Protein AF-A0A378UEN4-F1 (afdb_monomer)

Mean predicted aligned error: 8.08 Å

Organism: Klebsiella pneumoniae subsp. ozaenae (NCBI:txid574)

Sequence (360 aa):
MRYYTHAAKEGFPNGLGEPLTLRDYRLFFTWSQKVKRVNESEFLKVRDVRRNLLAALNTADIHSHVVGIEEFLSVMREVLNHDTERMDSWHVPYDPESSLASQMVDRTTAWEVKTGHIRVKGVNHKQQPFSSRMVSMNLDKNPAIHYLWQNGNIVTDLLNPSKGIHCPFVFTMLLITEEQMKSQGEANSKFLALDSRVNTSYAKYIPATRRQHAEWQEARDALLSNEEAITSYFYGITFFCADDDDVMAQETERTKNAFEQQGLKVVRADFMQIRNILAAIPFTATNDKLWKDFKRTGAVQRGYSFNAANLMPIIADNKLSPSGILLPSYRNQIAFLDVYDKNLPNTNFNWFYGCNIGRW

Radius of gyration: 22.9 Å; Cα contacts (8 Å, |Δi|>4): 518; chains: 1; bounding box: 59×49×63 Å

Nearest PDB structures (foldseek):
  8rtd-assembly1_h  TM=7.585E-01  e=1.085E-06  Escherichia coli
  8rtd-assembly1_P  TM=7.448E-01  e=1.286E-06  Escherichia coli
  8rtd-assembly1_V  TM=7.440E-01  e=1.912E-06  Escherichia coli
  8rtb-assembly1_B  TM=7.298E-01  e=3.371E-06  Escherichia coli
  5w7k-assembly1_A  TM=3.574E-01  e=7.427E-01  Penicillium oxalicum

Structure (mmCIF, N/CA/C/O backbone):
data_AF-A0A378UEN4-F1
#
_entry.id   AF-A0A378UEN4-F1
#
loop_
_atom_site.group_PDB
_atom_site.id
_atom_site.type_symbol
_atom_site.label_atom_id
_atom_site.label_alt_id
_atom_site.label_comp_id
_atom_site.label_asym_id
_atom_site.label_entity_id
_atom_site.label_seq_id
_atom_site.pdbx_PDB_ins_code
_atom_site.Cartn_x
_atom_site.Cartn_y
_atom_site.Cartn_z
_atom_site.occupancy
_atom_site.B_iso_or_equiv
_atom_site.auth_seq_id
_atom_site.auth_comp_id
_atom_site.auth_asym_id
_atom_site.auth_atom_id
_atom_site.pdbx_PDB_model_num
ATOM 1 N N . MET A 1 1 ? -29.947 1.003 12.773 1.00 59.09 1 MET A N 1
ATOM 2 C CA . MET A 1 1 ? -28.525 0.691 13.056 1.00 59.09 1 MET A CA 1
ATOM 3 C C . MET A 1 1 ? -28.228 -0.805 13.130 1.00 59.09 1 MET A C 1
ATOM 5 O O . MET A 1 1 ? -27.411 -1.240 12.337 1.00 59.09 1 MET A O 1
ATOM 9 N N . ARG A 1 2 ? -28.898 -1.608 13.980 1.00 71.81 2 ARG A N 1
ATOM 10 C CA . ARG A 1 2 ? -28.566 -3.044 14.170 1.00 71.81 2 ARG A CA 1
ATOM 11 C C . ARG A 1 2 ? -28.478 -3.884 12.882 1.00 71.81 2 ARG A C 1
ATOM 13 O O . ARG A 1 2 ? -27.585 -4.712 12.788 1.00 71.81 2 ARG A O 1
ATOM 20 N N . TYR A 1 3 ? -29.346 -3.639 11.894 1.00 78.00 3 TYR A N 1
ATOM 21 C CA . TYR A 1 3 ? -29.320 -4.344 10.602 1.00 78.00 3 TYR A CA 1
ATOM 22 C C . TYR A 1 3 ? -28.008 -4.133 9.828 1.00 78.00 3 TYR A C 1
ATOM 24 O O . TYR A 1 3 ? -27.370 -5.096 9.424 1.00 78.00 3 TYR A O 1
ATOM 32 N N . TYR A 1 4 ? -27.559 -2.884 9.682 1.00 79.75 4 TYR A N 1
ATOM 33 C CA . TYR A 1 4 ? -26.322 -2.575 8.961 1.00 79.75 4 TYR A CA 1
ATOM 34 C C . TYR A 1 4 ? -25.071 -2.989 9.734 1.00 79.75 4 TYR A C 1
ATOM 36 O O . TYR A 1 4 ? -24.114 -3.456 9.131 1.00 79.75 4 TYR A O 1
ATOM 44 N N . THR A 1 5 ? -25.083 -2.895 11.066 1.00 78.25 5 THR A N 1
ATOM 45 C CA . THR A 1 5 ? -23.981 -3.415 11.890 1.00 78.25 5 THR A CA 1
ATOM 46 C C . THR A 1 5 ? -23.858 -4.935 11.765 1.00 78.25 5 THR A C 1
ATOM 48 O O . THR A 1 5 ? -22.747 -5.449 11.711 1.00 78.25 5 THR A O 1
ATOM 51 N N . HIS A 1 6 ? -24.982 -5.653 11.677 1.00 80.56 6 HIS A N 1
ATOM 52 C CA . HIS A 1 6 ? -24.982 -7.086 11.386 1.00 80.56 6 HIS A CA 1
ATOM 53 C C . HIS A 1 6 ? -24.461 -7.365 9.972 1.00 80.56 6 HIS A C 1
ATOM 55 O O . HIS A 1 6 ? -23.581 -8.199 9.810 1.00 80.56 6 HIS A O 1
ATOM 61 N N . ALA A 1 7 ? -24.932 -6.626 8.962 1.00 79.62 7 ALA A N 1
ATOM 62 C CA . ALA A 1 7 ? -24.465 -6.779 7.583 1.00 79.62 7 ALA A CA 1
ATOM 63 C C . ALA A 1 7 ? -22.969 -6.464 7.401 1.00 79.62 7 ALA A C 1
ATOM 65 O O . ALA A 1 7 ? -22.305 -7.044 6.549 1.00 79.62 7 ALA A O 1
ATOM 66 N N . ALA A 1 8 ? -22.412 -5.572 8.217 1.00 80.25 8 ALA A N 1
ATOM 67 C CA . ALA A 1 8 ? -20.981 -5.295 8.220 1.00 80.25 8 ALA A CA 1
ATOM 68 C C . ALA A 1 8 ? -20.146 -6.459 8.790 1.00 80.25 8 ALA A C 1
ATOM 70 O O . ALA A 1 8 ? -18.999 -6.621 8.387 1.00 80.25 8 ALA A O 1
ATOM 71 N N . LYS A 1 9 ? -20.715 -7.269 9.695 1.00 79.50 9 LYS A N 1
ATOM 72 C CA . LYS A 1 9 ? -20.043 -8.428 10.308 1.00 79.50 9 LYS A CA 1
ATOM 73 C C . LYS A 1 9 ? -20.254 -9.723 9.525 1.00 79.50 9 LYS A C 1
ATOM 75 O O . LYS A 1 9 ? -19.292 -10.376 9.153 1.00 79.50 9 LYS A O 1
ATOM 80 N N . GLU A 1 10 ? -21.513 -10.060 9.268 1.00 77.94 10 GLU A N 1
ATOM 81 C CA . GLU A 1 10 ? -21.942 -11.353 8.714 1.00 77.94 10 GLU A CA 1
ATOM 82 C C . GLU A 1 10 ? -22.337 -11.264 7.231 1.00 77.94 10 GLU A C 1
ATOM 84 O O . GLU A 1 10 ? -22.639 -12.270 6.594 1.00 77.94 10 GLU A O 1
ATOM 89 N N . GLY A 1 11 ? -22.368 -10.055 6.668 1.00 81.19 11 GLY A N 1
ATOM 90 C CA . GLY A 1 11 ? -22.878 -9.810 5.324 1.00 81.19 11 GLY A CA 1
ATOM 91 C C . GLY A 1 11 ? -24.398 -9.638 5.252 1.00 81.19 11 GLY A C 1
ATOM 92 O O . GLY A 1 11 ? -25.150 -9.875 6.203 1.00 81.19 11 GLY A O 1
ATOM 93 N N . PHE A 1 12 ? -24.863 -9.166 4.099 1.00 82.81 12 PHE A N 1
ATOM 94 C CA . PHE A 1 12 ? -26.275 -9.073 3.766 1.00 82.81 12 PHE A CA 1
ATOM 95 C C . PHE A 1 12 ? -26.834 -10.458 3.424 1.00 82.81 12 PHE A C 1
ATOM 97 O O . PHE A 1 12 ? -26.217 -11.199 2.655 1.00 82.81 12 PHE A O 1
ATOM 104 N N . PRO A 1 13 ? -28.037 -10.800 3.919 1.00 79.00 13 PRO A N 1
ATOM 105 C CA . PRO A 1 13 ? -28.689 -12.045 3.549 1.00 79.00 13 PRO A CA 1
ATOM 106 C C . PRO A 1 13 ? -29.063 -11.998 2.063 1.00 79.00 13 PRO A C 1
ATOM 108 O O . PRO A 1 13 ? -29.883 -11.183 1.647 1.00 79.00 13 PRO A O 1
ATOM 111 N N . ASN A 1 14 ? -28.462 -12.871 1.260 1.00 78.62 14 ASN A N 1
ATOM 112 C CA . ASN A 1 14 ? -28.660 -12.905 -0.195 1.00 78.62 14 ASN A CA 1
ATOM 113 C C . ASN A 1 14 ? -29.086 -14.281 -0.730 1.00 78.62 14 ASN A C 1
ATOM 115 O O . ASN A 1 14 ? -29.265 -14.428 -1.933 1.00 78.62 14 ASN A O 1
ATOM 119 N N . GLY A 1 15 ? -29.233 -15.292 0.137 1.00 74.50 15 GLY A N 1
ATOM 120 C CA . GLY A 1 15 ? -29.634 -16.659 -0.234 1.00 74.50 15 GLY A CA 1
ATOM 121 C C . GLY A 1 15 ? -28.628 -17.431 -1.103 1.00 74.50 15 GLY A C 1
ATOM 122 O O . GLY A 1 15 ? -28.784 -18.635 -1.271 1.00 74.50 15 GLY A O 1
ATOM 123 N N . LEU A 1 16 ? -27.598 -16.756 -1.619 1.00 75.69 16 LEU A N 1
ATOM 124 C CA . LEU A 1 16 ? -26.551 -17.288 -2.493 1.00 75.69 16 LEU A CA 1
ATOM 125 C C . LEU A 1 16 ? -25.234 -17.538 -1.741 1.00 75.69 16 LEU A C 1
ATOM 127 O O . LEU A 1 16 ? -24.334 -18.170 -2.280 1.00 75.69 16 LEU A O 1
ATOM 131 N N . GLY A 1 17 ? -25.123 -17.062 -0.496 1.00 71.69 17 GLY A N 1
ATOM 132 C CA . GLY A 1 17 ? -23.901 -17.173 0.305 1.00 71.69 17 GLY A CA 1
ATOM 133 C C . GLY A 1 17 ? -22.793 -16.223 -0.151 1.00 71.69 17 GLY A C 1
ATOM 134 O O . GLY A 1 17 ? -21.634 -16.426 0.201 1.00 71.69 17 GLY A O 1
ATOM 135 N N . GLU A 1 18 ? -23.135 -15.196 -0.935 1.00 76.12 18 GLU A N 1
ATOM 136 C CA . GLU A 1 18 ? -22.159 -14.225 -1.425 1.00 76.12 18 GLU A CA 1
ATOM 137 C C . GLU A 1 18 ? -21.691 -13.304 -0.281 1.00 76.12 18 GLU A C 1
ATOM 139 O O . GLU A 1 18 ? -22.506 -12.890 0.549 1.00 76.12 18 GLU A O 1
ATOM 144 N N . PRO A 1 19 ? -20.407 -12.928 -0.220 1.00 72.25 19 PRO A N 1
ATOM 145 C CA . PRO A 1 19 ? -19.835 -12.129 0.866 1.00 72.25 19 PRO A CA 1
ATOM 146 C C . PRO A 1 19 ? -20.124 -10.624 0.708 1.00 72.25 19 PRO A C 1
ATOM 148 O O . PRO A 1 19 ? -19.229 -9.776 0.740 1.00 72.25 19 PRO A O 1
ATOM 151 N N . LEU A 1 20 ? -21.405 -10.277 0.556 1.00 79.62 20 LEU A N 1
ATOM 152 C CA . LEU A 1 20 ? -21.891 -8.900 0.453 1.00 79.62 20 LEU A CA 1
ATOM 153 C C . LEU A 1 20 ? -21.809 -8.225 1.822 1.00 79.62 20 LEU A C 1
ATOM 155 O O . LEU A 1 20 ? -22.742 -8.299 2.611 1.00 79.62 20 LEU A O 1
ATOM 159 N N . THR A 1 21 ? -20.686 -7.588 2.125 1.00 81.25 21 THR A N 1
ATOM 160 C CA . THR A 1 21 ? -20.427 -6.941 3.422 1.00 81.25 21 THR A CA 1
ATOM 161 C C . THR A 1 21 ? -20.402 -5.425 3.268 1.00 81.25 21 THR A C 1
ATOM 163 O O . THR A 1 21 ? -20.366 -4.922 2.155 1.00 81.25 21 THR A O 1
ATOM 166 N N . LEU A 1 22 ? -20.440 -4.671 4.367 1.00 85.38 22 LEU A N 1
ATOM 167 C CA . LEU A 1 22 ? -20.174 -3.227 4.338 1.00 85.38 22 LEU A CA 1
ATOM 168 C C . LEU A 1 22 ? -18.718 -2.963 4.710 1.00 85.38 22 LEU A C 1
ATOM 170 O O . LEU A 1 22 ? -18.207 -3.557 5.660 1.00 85.38 22 LEU A O 1
ATOM 174 N N . ARG A 1 23 ? -18.056 -2.068 3.977 1.00 85.81 23 ARG A N 1
ATOM 175 C CA . ARG A 1 23 ? -16.624 -1.785 4.110 1.00 85.81 23 ARG A CA 1
ATOM 176 C C . ARG A 1 23 ? -16.359 -0.297 4.180 1.00 85.81 23 ARG A C 1
ATOM 178 O O . ARG A 1 23 ? -17.055 0.498 3.556 1.00 85.81 23 ARG A O 1
ATOM 185 N N . ASP A 1 24 ? -15.313 0.059 4.917 1.00 86.75 24 ASP A N 1
ATOM 186 C CA . ASP A 1 24 ? -14.811 1.424 4.967 1.00 86.75 24 ASP A CA 1
ATOM 187 C C . ASP A 1 24 ? -13.364 1.510 4.478 1.00 86.75 24 ASP A C 1
ATOM 189 O O . ASP A 1 24 ? -12.407 1.455 5.253 1.00 86.75 24 ASP A O 1
ATOM 193 N N . TYR A 1 25 ? -13.192 1.636 3.166 1.00 87.62 25 TYR A N 1
ATOM 194 C CA . TYR A 1 25 ? -11.892 1.866 2.560 1.00 87.62 25 TYR A CA 1
ATOM 195 C C . TYR A 1 25 ? -11.431 3.296 2.829 1.00 87.62 25 TYR A C 1
ATOM 197 O O . TYR A 1 25 ? -12.175 4.275 2.727 1.00 87.62 25 TYR A O 1
ATOM 205 N N . ARG A 1 26 ? -10.160 3.417 3.197 1.00 88.25 26 ARG A N 1
ATOM 206 C CA . ARG A 1 26 ? -9.474 4.689 3.410 1.00 88.25 26 ARG A CA 1
ATOM 207 C C . ARG A 1 26 ? -8.124 4.608 2.724 1.00 88.25 26 ARG A C 1
ATOM 209 O O . ARG A 1 26 ? -7.424 3.605 2.853 1.00 88.25 26 ARG A O 1
ATOM 216 N N . LEU A 1 27 ? -7.776 5.664 1.999 1.00 89.00 27 LEU A N 1
ATOM 217 C CA . LEU A 1 27 ? -6.494 5.791 1.325 1.00 89.00 27 LEU A CA 1
ATOM 218 C C . LEU A 1 27 ? -5.681 6.884 2.009 1.00 89.00 27 LEU A C 1
ATOM 220 O O . LEU A 1 27 ? -6.143 8.014 2.152 1.00 89.00 27 LEU A O 1
ATOM 224 N N . PHE A 1 28 ? -4.459 6.543 2.402 1.00 91.62 28 PHE A N 1
ATOM 225 C CA . PHE A 1 28 ? -3.543 7.465 3.058 1.00 91.62 28 PHE A CA 1
ATOM 226 C C . PHE A 1 28 ? -2.297 7.649 2.202 1.00 91.62 28 PHE A C 1
ATOM 228 O O . PHE A 1 28 ? -1.625 6.682 1.847 1.00 91.62 28 PHE A O 1
ATOM 235 N N . PHE A 1 29 ? -1.964 8.905 1.911 1.00 90.88 29 PHE A N 1
ATOM 236 C CA . PHE A 1 29 ? -0.705 9.264 1.273 1.00 90.88 29 PHE A CA 1
ATOM 237 C C . PHE A 1 29 ? 0.278 9.757 2.325 1.00 90.88 29 PHE A C 1
ATOM 239 O O . PHE A 1 29 ? -0.000 10.693 3.074 1.00 90.88 29 PHE A O 1
ATOM 246 N N . THR A 1 30 ? 1.456 9.145 2.357 1.00 92.31 30 THR A N 1
ATOM 247 C CA . THR A 1 30 ? 2.525 9.521 3.282 1.00 92.31 30 THR A CA 1
ATOM 248 C C . THR A 1 30 ? 3.763 9.882 2.489 1.00 92.31 30 THR A C 1
ATOM 250 O O . THR A 1 30 ? 4.214 9.097 1.656 1.00 92.31 30 THR A O 1
ATOM 253 N N . TRP A 1 31 ? 4.330 11.053 2.764 1.00 91.25 31 TRP A N 1
ATOM 254 C CA . TRP A 1 31 ? 5.555 11.518 2.127 1.00 91.25 31 TRP A CA 1
ATOM 255 C C . TRP A 1 31 ? 6.638 11.760 3.168 1.00 91.25 31 TRP A C 1
ATOM 257 O O . TRP A 1 31 ? 6.417 12.436 4.172 1.00 91.25 31 TRP A O 1
ATOM 267 N N . SER A 1 32 ? 7.832 11.252 2.893 1.00 89.75 32 SER A N 1
ATOM 268 C CA . SER A 1 32 ? 9.020 11.460 3.712 1.00 89.75 32 SER A CA 1
ATOM 269 C C . SER A 1 32 ? 10.216 11.734 2.825 1.00 89.75 32 SER A C 1
ATOM 271 O O . SER A 1 32 ? 10.442 11.037 1.838 1.00 89.75 32 SER A O 1
ATOM 273 N N . GLN A 1 33 ? 11.026 12.708 3.225 1.00 87.12 33 GLN A N 1
ATOM 274 C CA . GLN A 1 33 ? 12.285 13.028 2.570 1.00 87.12 33 GLN A CA 1
ATOM 275 C C . GLN A 1 33 ? 13.428 12.961 3.577 1.00 87.12 33 GLN A C 1
ATOM 277 O O . GLN A 1 33 ? 13.272 13.304 4.750 1.00 87.12 33 GLN A O 1
ATOM 282 N N . LYS A 1 34 ? 14.601 12.533 3.115 1.00 84.56 34 LYS A N 1
ATOM 283 C CA . LYS A 1 34 ? 15.797 12.531 3.954 1.00 84.56 34 LYS A CA 1
ATOM 284 C C . LYS A 1 34 ? 16.352 13.938 4.064 1.00 84.56 34 LYS A C 1
ATOM 286 O O . LYS A 1 34 ? 16.615 14.585 3.055 1.00 84.56 34 LYS A O 1
ATOM 291 N N . VAL A 1 35 ? 16.606 14.364 5.293 1.00 86.56 35 VAL A N 1
ATOM 292 C CA . VAL A 1 35 ? 17.221 15.656 5.594 1.00 86.56 35 VAL A CA 1
ATOM 293 C C . VAL A 1 35 ? 18.463 15.442 6.448 1.00 86.56 35 VAL A C 1
ATOM 295 O O . VAL A 1 35 ? 18.467 14.616 7.358 1.00 86.56 35 VAL A O 1
ATOM 298 N N . LYS A 1 36 ? 19.545 16.174 6.153 1.00 85.12 36 LYS A N 1
ATOM 299 C CA . LYS A 1 36 ? 20.765 16.143 6.982 1.00 85.12 36 LYS A CA 1
ATOM 300 C C . LYS A 1 36 ? 20.565 16.886 8.304 1.00 85.12 36 LYS A C 1
ATOM 302 O O . LYS A 1 36 ? 21.148 16.508 9.314 1.00 85.12 36 LYS A O 1
ATOM 307 N N . ARG A 1 37 ? 19.777 17.965 8.275 1.00 87.25 37 ARG A N 1
ATOM 308 C CA . ARG A 1 37 ? 19.384 18.783 9.427 1.00 87.25 37 ARG A CA 1
ATOM 309 C C . ARG A 1 37 ? 17.944 19.240 9.236 1.00 87.25 37 ARG A C 1
ATOM 311 O O . ARG A 1 37 ? 17.548 19.553 8.114 1.00 87.25 37 ARG A O 1
ATOM 318 N N . VAL A 1 38 ? 17.182 19.242 10.322 1.00 88.31 38 VAL A N 1
ATOM 319 C CA . VAL A 1 38 ? 15.794 19.702 10.332 1.00 88.31 38 VAL A CA 1
ATOM 320 C C . VAL A 1 38 ? 15.807 21.217 10.510 1.00 88.31 38 VAL A C 1
ATOM 322 O O . VAL A 1 38 ? 16.090 21.709 11.598 1.00 88.31 38 VAL A O 1
ATOM 325 N N . ASN A 1 39 ? 15.527 21.940 9.428 1.00 92.94 39 ASN A N 1
ATOM 326 C CA . ASN A 1 39 ? 15.491 23.400 9.395 1.00 92.94 39 ASN A CA 1
ATOM 327 C C . ASN A 1 39 ? 14.146 23.875 8.824 1.00 92.94 39 ASN A C 1
ATOM 329 O O . ASN A 1 39 ? 13.455 23.128 8.131 1.00 92.94 39 ASN A O 1
ATOM 333 N N . GLU A 1 40 ? 13.804 25.142 9.053 1.00 92.44 40 GLU A N 1
ATOM 334 C CA . GLU A 1 40 ? 12.559 25.749 8.561 1.00 92.44 40 GLU A CA 1
ATOM 335 C C . GLU A 1 40 ? 12.403 25.662 7.034 1.00 92.44 40 GLU A C 1
ATOM 337 O O . GLU A 1 40 ? 11.321 25.366 6.532 1.00 92.44 40 GLU A O 1
ATOM 342 N N . SER A 1 41 ? 13.501 25.801 6.285 1.00 91.12 41 SER A N 1
ATOM 343 C CA . SER A 1 41 ? 13.503 25.635 4.828 1.00 91.12 41 SER A CA 1
ATOM 344 C C . SER A 1 41 ? 13.062 24.238 4.377 1.00 91.12 41 SER A C 1
ATOM 346 O O . SER A 1 41 ? 12.374 24.105 3.368 1.00 91.12 41 SER A O 1
ATOM 348 N N . GLU A 1 42 ? 13.419 23.190 5.120 1.00 90.62 42 GLU A N 1
ATOM 349 C CA . GLU A 1 42 ? 13.000 21.820 4.812 1.00 90.62 42 GLU A CA 1
ATOM 350 C C . GLU A 1 42 ? 11.522 21.601 5.150 1.00 90.62 42 GLU A C 1
ATOM 352 O O . GLU A 1 42 ? 10.812 20.939 4.394 1.00 90.62 42 GLU A O 1
ATOM 357 N N . PHE A 1 43 ? 11.022 22.219 6.225 1.00 90.06 43 PHE A N 1
ATOM 358 C CA . PHE A 1 43 ? 9.588 22.219 6.519 1.00 90.06 43 PHE A CA 1
ATOM 359 C C . PHE A 1 43 ? 8.778 22.913 5.423 1.00 90.06 43 PHE A C 1
ATOM 361 O O . PHE A 1 43 ? 7.725 22.402 5.038 1.00 90.06 43 PHE A O 1
ATOM 368 N N . LEU A 1 44 ? 9.264 24.040 4.892 1.00 91.94 44 LEU A N 1
ATOM 369 C CA . LEU A 1 44 ? 8.624 24.725 3.766 1.00 91.94 44 LEU A CA 1
ATOM 370 C C . LEU A 1 44 ? 8.537 23.811 2.538 1.00 91.94 44 LEU A C 1
ATOM 372 O O . LEU A 1 44 ? 7.448 23.642 1.998 1.00 91.94 44 LEU A O 1
ATOM 376 N N . LYS A 1 45 ? 9.625 23.114 2.183 1.00 90.88 45 LYS A N 1
ATOM 377 C CA . LYS A 1 45 ? 9.621 22.142 1.075 1.00 90.88 45 LYS A CA 1
ATOM 378 C C . LYS A 1 45 ? 8.584 21.036 1.265 1.00 90.88 45 LYS A C 1
ATOM 380 O O . LYS A 1 45 ? 7.828 20.747 0.344 1.00 90.88 45 LYS A O 1
ATOM 385 N N . VAL A 1 46 ? 8.505 20.429 2.453 1.00 91.44 46 VAL A N 1
ATOM 386 C CA . VAL A 1 46 ? 7.512 19.372 2.728 1.00 91.44 46 VAL A CA 1
ATOM 387 C C . VAL A 1 46 ? 6.083 19.919 2.642 1.00 91.44 46 VAL A C 1
ATOM 389 O O . VAL A 1 46 ? 5.194 19.253 2.107 1.00 91.44 46 VAL A O 1
ATOM 392 N N . ARG A 1 47 ? 5.846 21.147 3.123 1.00 91.94 47 ARG A N 1
ATOM 393 C CA . ARG A 1 47 ? 4.540 21.816 3.004 1.00 91.94 47 ARG A CA 1
ATOM 394 C C . ARG A 1 47 ? 4.173 22.097 1.548 1.00 91.94 47 ARG A C 1
ATOM 396 O O . ARG A 1 47 ? 3.015 21.893 1.188 1.00 91.94 47 ARG A O 1
ATOM 403 N N . ASP A 1 48 ? 5.135 22.518 0.733 1.00 93.62 48 ASP A N 1
ATOM 404 C CA . ASP A 1 48 ? 4.939 22.757 -0.697 1.00 93.62 48 ASP A CA 1
ATOM 405 C C . ASP A 1 48 ? 4.637 21.456 -1.446 1.00 93.62 48 ASP A C 1
ATOM 407 O O . ASP A 1 48 ? 3.674 21.413 -2.209 1.00 93.62 48 ASP A O 1
ATOM 411 N N . VAL A 1 49 ? 5.370 20.371 -1.167 1.00 92.75 49 VAL A N 1
ATOM 412 C CA . VAL A 1 49 ? 5.084 19.037 -1.729 1.00 92.75 49 VAL A CA 1
ATOM 413 C C . VAL A 1 49 ? 3.664 18.600 -1.381 1.00 92.75 49 VAL A C 1
ATOM 415 O O . VAL A 1 49 ? 2.917 18.185 -2.264 1.00 92.75 49 VAL A O 1
ATOM 418 N N . ARG A 1 50 ? 3.249 18.752 -0.117 1.00 92.31 50 ARG A N 1
ATOM 419 C CA . ARG A 1 50 ? 1.879 18.431 0.302 1.00 92.31 50 ARG A CA 1
ATOM 420 C C . ARG A 1 50 ? 0.844 19.279 -0.437 1.00 92.31 50 ARG A C 1
ATOM 422 O O . ARG A 1 50 ? -0.157 18.736 -0.890 1.00 92.31 50 ARG A O 1
ATOM 429 N N . ARG A 1 51 ? 1.063 20.593 -0.566 1.00 92.75 51 ARG A N 1
ATOM 430 C CA . ARG A 1 51 ? 0.143 21.487 -1.292 1.00 92.75 51 ARG A CA 1
ATOM 431 C C . ARG A 1 51 ? 0.021 21.078 -2.760 1.00 92.75 51 ARG A C 1
ATOM 433 O O . ARG A 1 51 ? -1.090 21.028 -3.272 1.00 92.75 51 ARG A O 1
ATOM 440 N N . ASN A 1 52 ? 1.140 20.758 -3.404 1.00 93.81 52 ASN A N 1
ATOM 441 C CA . ASN A 1 52 ? 1.162 20.330 -4.800 1.00 93.81 52 ASN A CA 1
ATOM 442 C C . ASN A 1 52 ? 0.451 18.984 -4.985 1.00 93.81 52 ASN A C 1
ATOM 444 O O . ASN A 1 52 ? -0.328 18.843 -5.922 1.00 93.81 52 ASN A O 1
ATOM 448 N N . LEU A 1 53 ? 0.655 18.029 -4.070 1.00 91.19 53 LEU A N 1
ATOM 449 C CA . LEU A 1 53 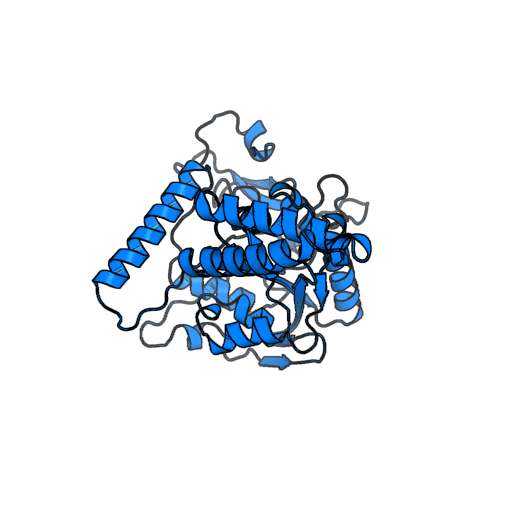? -0.049 16.746 -4.089 1.00 91.19 53 LEU A CA 1
ATOM 450 C C . LEU A 1 53 ? -1.565 16.937 -3.951 1.00 91.19 53 LEU A C 1
ATOM 452 O O . LEU A 1 53 ? -2.316 16.400 -4.756 1.00 91.19 53 LEU A O 1
ATOM 456 N N . LEU A 1 54 ? -2.016 17.737 -2.981 1.00 90.88 54 LEU A N 1
ATOM 457 C CA . LEU A 1 54 ? -3.444 18.024 -2.796 1.00 90.88 54 LEU A CA 1
ATOM 458 C C . LEU A 1 54 ? -4.046 18.733 -4.017 1.00 90.88 54 LEU A C 1
ATOM 460 O O . LEU A 1 54 ? -5.146 18.398 -4.439 1.00 90.88 54 LEU A O 1
ATOM 464 N N . ALA A 1 55 ? -3.324 19.686 -4.614 1.00 91.06 55 ALA A N 1
ATOM 465 C CA . ALA A 1 55 ? -3.771 20.359 -5.831 1.00 91.06 55 ALA A CA 1
ATOM 466 C C . ALA A 1 55 ? -3.898 19.383 -7.015 1.00 91.06 55 ALA A C 1
ATOM 468 O O . ALA A 1 55 ? -4.885 19.443 -7.748 1.00 91.06 55 ALA A O 1
ATOM 469 N N . ALA A 1 56 ? -2.941 18.464 -7.177 1.00 90.31 56 ALA A N 1
ATOM 470 C CA . ALA A 1 56 ? -2.978 17.443 -8.221 1.00 90.31 56 ALA A CA 1
ATOM 471 C C . ALA A 1 56 ? -4.146 16.463 -8.021 1.00 90.31 56 ALA A C 1
ATOM 473 O O . ALA A 1 56 ? -4.879 16.197 -8.968 1.00 90.31 56 ALA A O 1
ATOM 474 N N . LEU A 1 57 ? -4.367 15.992 -6.788 1.00 87.19 57 LEU A N 1
ATOM 475 C CA . LEU A 1 57 ? -5.490 15.112 -6.451 1.00 87.19 57 LEU A CA 1
ATOM 476 C C . LEU A 1 57 ? -6.839 15.796 -6.696 1.00 87.19 57 LEU A C 1
ATOM 478 O O . LEU A 1 57 ? -7.691 15.224 -7.364 1.00 87.19 57 LEU A O 1
ATOM 482 N N . ASN A 1 58 ? -7.003 17.047 -6.259 1.00 85.50 58 ASN A N 1
ATOM 483 C CA . ASN A 1 58 ? -8.227 17.811 -6.518 1.00 85.50 58 ASN A CA 1
ATOM 484 C C . ASN A 1 58 ? -8.455 18.068 -8.016 1.00 85.50 58 ASN A C 1
ATOM 486 O O . ASN A 1 58 ? -9.594 18.076 -8.467 1.00 85.50 58 ASN A O 1
ATOM 490 N N . THR A 1 59 ? -7.388 18.259 -8.801 1.00 87.31 59 THR A N 1
ATOM 491 C CA . THR A 1 59 ? -7.494 18.397 -10.268 1.00 87.31 59 THR A CA 1
ATOM 492 C C . THR A 1 59 ? -7.955 17.093 -10.922 1.00 87.31 59 THR A C 1
ATOM 494 O O . THR A 1 59 ? -8.663 17.131 -11.923 1.00 87.31 59 THR A O 1
ATOM 497 N N . ALA A 1 60 ? -7.593 15.948 -10.340 1.00 82.75 60 ALA A N 1
ATOM 498 C CA . ALA A 1 60 ? -8.066 14.626 -10.742 1.00 82.75 60 ALA A CA 1
ATOM 499 C C . ALA A 1 60 ? -9.434 14.253 -10.129 1.00 82.75 60 ALA A C 1
ATOM 501 O O . ALA A 1 60 ? -9.820 13.092 -10.196 1.00 82.75 60 ALA A O 1
ATOM 502 N N . ASP A 1 61 ? -10.142 15.206 -9.509 1.00 78.81 61 ASP A N 1
ATOM 503 C CA . ASP A 1 61 ? -11.421 14.995 -8.808 1.00 78.81 61 ASP A CA 1
ATOM 504 C C . ASP A 1 61 ? -11.347 13.970 -7.652 1.00 78.81 61 ASP A C 1
ATOM 506 O O . ASP A 1 61 ? -12.335 13.370 -7.230 1.00 78.81 61 ASP A O 1
ATOM 510 N N . ILE A 1 62 ? -10.150 13.781 -7.090 1.00 80.75 62 ILE A N 1
ATOM 511 C CA . ILE A 1 62 ? -9.914 12.944 -5.914 1.00 80.75 62 ILE A CA 1
ATOM 512 C C . ILE A 1 62 ? -9.939 13.845 -4.681 1.00 80.75 62 ILE A C 1
ATOM 514 O O . ILE A 1 62 ? -8.946 14.493 -4.330 1.00 80.75 62 ILE A O 1
ATOM 518 N N . HIS A 1 63 ? -11.084 13.870 -3.999 1.00 79.50 63 HIS A N 1
ATOM 519 C CA . HIS A 1 63 ? -11.235 14.640 -2.769 1.00 79.50 63 HIS A CA 1
ATOM 520 C C . HIS A 1 63 ? -10.261 14.147 -1.690 1.00 79.50 63 HIS A C 1
ATOM 522 O O . HIS A 1 63 ? -10.233 12.968 -1.333 1.00 79.50 63 HIS A O 1
ATOM 528 N N . SER A 1 64 ? -9.452 15.061 -1.157 1.00 83.62 64 SER A N 1
ATOM 529 C CA . SER A 1 64 ? -8.416 14.750 -0.173 1.00 83.62 64 SER A CA 1
ATOM 530 C C . SER A 1 64 ? -8.328 15.831 0.901 1.00 83.62 64 SER A C 1
ATOM 532 O O . SER A 1 64 ? -8.546 17.015 0.645 1.00 83.62 64 SER A O 1
ATOM 534 N N . HIS A 1 65 ? -7.996 15.424 2.124 1.00 85.69 65 HIS A N 1
ATOM 535 C CA . HIS A 1 65 ? -7.822 16.325 3.259 1.00 85.69 65 HIS A CA 1
ATOM 536 C C . HIS A 1 65 ? -6.565 15.957 4.053 1.00 85.69 65 HIS A C 1
ATOM 538 O O . HIS A 1 65 ? -5.959 14.902 3.858 1.00 85.69 65 HIS A O 1
ATOM 544 N N . VAL A 1 66 ? -6.131 16.864 4.928 1.00 89.94 66 VAL A N 1
ATOM 545 C CA . VAL A 1 66 ? -4.949 16.649 5.768 1.00 89.94 66 VAL A CA 1
ATOM 546 C C . VAL A 1 66 ? -5.358 15.909 7.036 1.00 89.94 66 VAL A C 1
ATOM 548 O O . VAL A 1 66 ? -6.161 16.420 7.809 1.00 89.94 66 VAL A O 1
ATOM 551 N N . VAL A 1 67 ? -4.743 14.751 7.261 1.00 90.06 67 VAL A N 1
ATOM 552 C CA . VAL A 1 67 ? -4.948 13.925 8.457 1.00 90.06 67 VAL A CA 1
ATOM 553 C C . VAL A 1 67 ? -4.286 14.571 9.677 1.00 90.06 67 VAL A C 1
ATOM 555 O O . VAL A 1 67 ? -3.113 14.960 9.632 1.00 90.06 67 VAL A O 1
ATOM 558 N N . GLY A 1 68 ? -5.046 14.688 10.766 1.00 90.56 68 GLY A N 1
ATOM 559 C CA . GLY A 1 68 ? -4.569 15.183 12.061 1.00 90.56 68 GLY A CA 1
ATOM 560 C C . GLY A 1 68 ? -3.841 14.114 12.886 1.00 90.56 68 GLY A C 1
ATOM 561 O O . GLY A 1 68 ? -3.872 12.929 12.567 1.00 90.56 68 GLY A O 1
ATOM 562 N N . ILE A 1 69 ? -3.201 14.519 13.988 1.00 91.12 69 ILE A N 1
ATOM 563 C CA . ILE A 1 69 ? -2.438 13.597 14.855 1.00 91.12 69 ILE A CA 1
ATOM 564 C C . ILE A 1 69 ? -3.346 12.527 15.482 1.00 91.12 69 ILE A C 1
ATOM 566 O O . ILE A 1 69 ? -2.975 11.356 15.524 1.00 91.12 69 ILE A O 1
ATOM 570 N N . GLU A 1 70 ? -4.541 12.904 15.937 1.00 91.44 70 GLU A N 1
ATOM 571 C CA . GLU A 1 70 ? -5.480 11.971 16.575 1.00 91.44 70 GLU A CA 1
ATOM 572 C C . GLU A 1 70 ? -6.031 10.938 15.590 1.00 91.44 70 GLU A C 1
ATOM 574 O O . GLU A 1 70 ? -6.084 9.747 15.894 1.00 91.44 70 GLU A O 1
ATOM 579 N N . GLU A 1 71 ? -6.388 11.376 14.382 1.00 90.25 71 GLU A N 1
ATOM 580 C CA . GLU A 1 71 ? -6.841 10.482 13.318 1.00 90.25 71 GLU A CA 1
ATOM 581 C C . GLU A 1 71 ? -5.723 9.520 12.901 1.00 90.25 71 GLU A C 1
ATOM 583 O O . GLU A 1 71 ? -5.946 8.316 12.791 1.00 90.25 71 GLU A O 1
ATOM 588 N N . PHE A 1 72 ? -4.494 10.023 12.766 1.00 91.94 72 PHE A N 1
ATOM 589 C CA . PHE A 1 72 ? -3.321 9.195 12.505 1.00 91.94 72 PHE A CA 1
ATOM 590 C C . PHE A 1 72 ? -3.108 8.124 13.592 1.00 91.94 72 PHE A C 1
ATOM 592 O O . PHE A 1 72 ? -2.883 6.956 13.269 1.00 91.94 72 PHE A O 1
ATOM 599 N N . LEU A 1 73 ? -3.214 8.488 14.875 1.00 92.81 73 LEU A N 1
ATOM 600 C CA . LEU A 1 73 ? -3.105 7.535 15.985 1.00 92.81 73 LEU A CA 1
ATOM 601 C C . LEU A 1 73 ? -4.238 6.503 15.976 1.00 92.81 73 LEU A C 1
ATOM 603 O O . LEU A 1 73 ? -3.977 5.327 16.227 1.00 92.81 73 LEU A O 1
ATOM 607 N N . SER A 1 74 ? -5.464 6.919 15.652 1.00 91.50 74 SER A N 1
ATOM 608 C CA . SER A 1 74 ? -6.622 6.028 15.514 1.00 91.50 74 SER A CA 1
ATOM 609 C C . SER A 1 74 ? -6.388 4.969 14.436 1.00 91.50 74 SER A C 1
ATOM 611 O O . SER A 1 74 ? -6.491 3.772 14.707 1.00 91.50 74 SER A O 1
ATOM 613 N N . VAL A 1 75 ? -5.955 5.389 13.243 1.00 91.44 75 VAL A N 1
ATOM 614 C CA . VAL A 1 75 ? -5.642 4.482 12.125 1.00 91.44 75 VAL A CA 1
ATOM 615 C C . VAL A 1 75 ? -4.516 3.520 12.501 1.00 91.44 75 VAL A C 1
ATOM 617 O O . VAL A 1 75 ? -4.607 2.321 12.248 1.00 91.44 75 VAL A O 1
ATOM 620 N N . MET A 1 76 ? -3.456 4.011 13.147 1.00 92.69 76 MET A N 1
ATOM 621 C CA . MET A 1 76 ? -2.345 3.147 13.549 1.00 92.69 76 MET A CA 1
ATOM 622 C C . MET A 1 76 ? -2.728 2.145 14.624 1.00 92.69 76 MET A C 1
ATOM 624 O O . MET A 1 76 ? -2.311 0.988 14.553 1.00 92.69 76 MET A O 1
ATOM 628 N N . ARG A 1 77 ? -3.579 2.540 15.572 1.00 91.81 77 ARG A N 1
ATOM 629 C CA . ARG A 1 77 ? -4.110 1.611 16.567 1.00 91.81 77 ARG A CA 1
ATOM 630 C C . ARG A 1 77 ? -4.977 0.530 15.939 1.00 91.81 77 ARG A C 1
ATOM 632 O O . ARG A 1 77 ? -4.872 -0.618 16.361 1.00 91.81 77 ARG A O 1
ATOM 639 N N . GLU A 1 78 ? -5.766 0.878 14.931 1.00 91.19 78 GLU A N 1
ATOM 640 C CA . GLU A 1 78 ? -6.616 -0.063 14.201 1.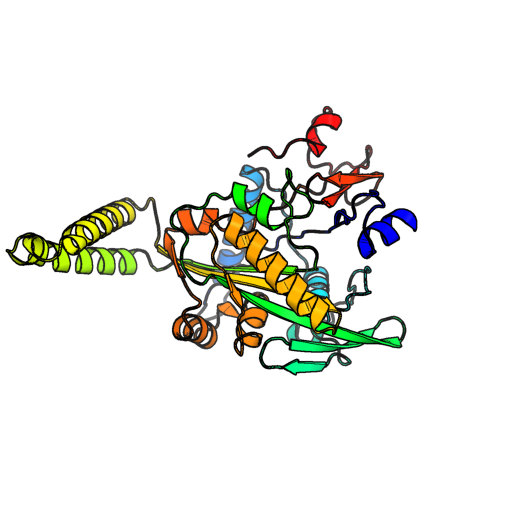00 91.19 78 GLU A CA 1
ATOM 641 C C . GLU A 1 78 ? -5.813 -1.132 13.450 1.00 91.19 78 GLU A C 1
ATOM 643 O O . GLU A 1 78 ? -6.188 -2.304 13.452 1.00 91.19 78 GLU A O 1
ATOM 648 N N . VAL A 1 79 ? -4.684 -0.740 12.853 1.00 91.56 79 VAL A N 1
ATOM 649 C CA . VAL A 1 79 ? -3.792 -1.655 12.126 1.00 91.56 79 VAL A CA 1
ATOM 650 C C . VAL A 1 79 ? -2.972 -2.527 13.081 1.00 91.56 79 VAL A C 1
ATOM 652 O O . VAL A 1 79 ? -2.815 -3.721 12.839 1.00 91.56 79 VAL A O 1
ATOM 655 N N . LEU A 1 80 ? -2.423 -1.953 14.157 1.00 92.31 80 LEU A N 1
ATOM 656 C CA . LEU A 1 80 ? -1.451 -2.637 15.023 1.00 92.31 80 LEU A CA 1
ATOM 657 C C . LEU A 1 80 ? -2.092 -3.465 16.148 1.00 92.31 80 LEU A C 1
ATOM 659 O O . LEU A 1 80 ? -1.485 -4.430 16.616 1.00 92.31 80 LEU A O 1
ATOM 663 N N . ASN A 1 81 ? -3.304 -3.102 16.572 1.00 91.69 81 ASN A N 1
ATOM 664 C CA . ASN A 1 81 ? -4.051 -3.756 17.653 1.00 91.69 81 ASN A CA 1
ATOM 665 C C . ASN A 1 81 ? -5.363 -4.342 17.113 1.00 91.69 81 ASN A C 1
ATOM 667 O O . ASN A 1 81 ? -6.428 -4.161 17.702 1.00 91.69 81 ASN A O 1
ATOM 671 N N . HIS A 1 82 ? -5.298 -4.974 15.941 1.00 90.19 82 HIS A N 1
ATOM 672 C CA . HIS A 1 82 ? -6.491 -5.378 15.212 1.00 90.19 82 HIS A CA 1
ATOM 673 C C . HIS A 1 82 ? -7.319 -6.418 15.981 1.00 90.19 82 HIS A C 1
ATOM 675 O O . HIS A 1 82 ? -6.884 -7.552 16.188 1.00 90.19 82 HIS A O 1
ATOM 681 N N . ASP A 1 83 ? -8.536 -6.030 16.351 1.00 89.44 83 ASP A N 1
ATOM 682 C CA . ASP A 1 83 ? -9.565 -6.878 16.949 1.00 89.44 83 ASP A CA 1
ATOM 683 C C . ASP A 1 83 ? -10.661 -7.091 15.902 1.00 89.44 83 ASP A C 1
ATOM 685 O O . ASP A 1 83 ? -11.326 -6.139 15.493 1.00 89.44 83 ASP A O 1
ATOM 689 N N . THR A 1 84 ? -10.849 -8.338 15.469 1.00 83.94 84 THR A N 1
ATOM 690 C CA . THR A 1 84 ? -11.793 -8.701 14.403 1.00 83.94 84 THR A CA 1
ATOM 691 C C . THR A 1 84 ? -13.249 -8.414 14.763 1.00 83.94 84 THR A C 1
ATOM 693 O O . THR A 1 84 ? -14.088 -8.303 13.874 1.00 83.94 84 THR A O 1
ATOM 696 N N . GLU A 1 85 ? -13.582 -8.301 16.052 1.00 83.38 85 GLU A N 1
ATOM 697 C CA . GLU A 1 85 ? -14.957 -8.037 16.487 1.00 83.38 85 GLU A CA 1
ATOM 698 C C . GLU A 1 85 ? -15.274 -6.549 16.657 1.00 83.38 85 GLU A C 1
ATOM 700 O O . GLU A 1 85 ? -16.454 -6.171 16.791 1.00 83.38 85 GLU A O 1
ATOM 705 N N . ARG A 1 86 ? -14.235 -5.708 16.681 1.00 84.19 86 ARG A N 1
ATOM 706 C CA . ARG A 1 86 ? -14.349 -4.276 16.917 1.00 84.19 86 ARG A CA 1
ATOM 707 C C . ARG A 1 86 ? -14.725 -3.556 15.627 1.00 84.19 86 ARG A C 1
ATOM 709 O O . ARG A 1 86 ? -13.976 -3.544 14.662 1.00 84.19 86 ARG A O 1
ATOM 716 N N . MET A 1 87 ? -15.874 -2.888 15.666 1.00 79.31 87 MET A N 1
ATOM 717 C CA . MET A 1 87 ? -16.370 -2.044 14.569 1.00 79.31 87 MET A CA 1
ATOM 718 C C . MET A 1 87 ? -16.252 -0.546 14.880 1.00 79.31 87 MET A C 1
ATOM 720 O O . MET A 1 87 ? -16.475 0.284 14.005 1.00 79.31 87 MET A O 1
ATOM 724 N N . ASP A 1 88 ? -15.935 -0.201 16.129 1.00 77.38 88 ASP A N 1
ATOM 725 C CA . ASP A 1 88 ? -15.829 1.182 16.582 1.00 77.38 88 ASP A CA 1
ATOM 726 C C . ASP A 1 88 ? -14.429 1.736 16.324 1.00 77.38 88 ASP A C 1
ATOM 728 O O . ASP A 1 88 ? -13.422 1.037 16.501 1.00 77.38 88 ASP A O 1
ATOM 732 N N . SER A 1 89 ? -14.360 3.024 15.987 1.00 75.00 89 SER A N 1
ATOM 733 C CA . SER A 1 89 ? -13.093 3.719 15.773 1.00 75.00 89 SER A CA 1
ATOM 734 C C . SER A 1 89 ? -12.207 3.709 17.026 1.00 75.00 89 SER A C 1
ATOM 736 O O . SER A 1 89 ? -12.659 3.599 18.175 1.00 75.00 89 SER A O 1
ATOM 738 N N . TRP A 1 90 ? -10.897 3.809 16.813 1.00 79.19 90 TRP A N 1
ATOM 739 C CA . TRP A 1 90 ? -9.907 3.890 17.883 1.00 79.19 90 TRP A CA 1
ATOM 740 C C . TRP A 1 90 ? -9.688 5.344 18.305 1.00 79.19 90 TRP A C 1
ATOM 742 O O . TRP A 1 90 ? -8.633 5.918 18.065 1.00 79.19 90 TRP A O 1
ATOM 752 N N . HIS A 1 91 ? -10.676 5.970 18.948 1.00 77.56 91 HIS A N 1
ATOM 753 C CA . HIS A 1 91 ? -10.469 7.324 19.461 1.00 77.56 91 HIS A CA 1
ATOM 754 C C . HIS A 1 91 ? -9.648 7.298 20.755 1.00 77.56 91 HIS A C 1
ATOM 756 O O . HIS A 1 91 ? -10.092 6.777 21.779 1.00 77.56 91 HIS A O 1
ATOM 762 N N . VAL A 1 92 ? -8.439 7.857 20.698 1.00 75.44 92 VAL A N 1
ATOM 763 C CA . VAL A 1 92 ? -7.579 8.073 21.863 1.00 75.44 92 VAL A CA 1
ATOM 764 C C . VAL A 1 92 ? -7.079 9.514 21.823 1.00 75.44 92 VAL A C 1
ATOM 766 O O . VAL A 1 92 ? -6.585 9.928 20.771 1.00 75.44 92 VAL A O 1
ATOM 769 N N . PRO A 1 93 ? -7.213 10.279 22.921 1.00 85.50 93 PRO A N 1
ATOM 770 C CA . PRO A 1 93 ? -6.678 11.631 22.979 1.00 85.50 93 PRO A CA 1
ATOM 771 C C . PRO A 1 93 ? -5.158 11.587 22.832 1.00 85.50 93 PRO A C 1
ATOM 773 O O . PRO A 1 93 ? -4.488 10.753 23.446 1.00 85.50 93 PRO A O 1
ATOM 776 N N . TYR A 1 94 ? -4.621 12.477 22.003 1.00 91.19 94 TYR A N 1
ATOM 777 C CA . TYR A 1 94 ? -3.180 12.607 21.832 1.00 91.19 94 TYR A CA 1
ATOM 778 C C . TYR A 1 94 ? -2.546 13.184 23.103 1.00 91.19 94 TYR A C 1
ATOM 780 O O . TYR A 1 94 ? -2.968 14.235 23.581 1.00 91.19 94 TYR A O 1
ATOM 788 N N . ASP A 1 95 ? -1.519 12.512 23.624 1.00 91.75 95 ASP A N 1
ATOM 789 C CA . ASP A 1 95 ? -0.670 13.029 24.698 1.00 91.75 95 ASP A CA 1
ATOM 790 C C . ASP A 1 95 ? 0.570 13.728 24.104 1.00 91.75 95 ASP A C 1
ATOM 792 O O . ASP A 1 95 ? 1.424 13.041 23.526 1.00 91.75 95 ASP A O 1
ATOM 796 N N . PRO A 1 96 ? 0.703 15.064 24.237 1.00 92.00 96 PRO A N 1
ATOM 797 C CA . PRO A 1 96 ? 1.844 15.814 23.715 1.00 92.00 96 PRO A CA 1
ATOM 798 C C . PRO A 1 96 ? 3.188 15.466 24.360 1.00 92.00 96 PRO A C 1
ATOM 800 O O . PRO A 1 96 ? 4.222 15.607 23.707 1.00 92.00 96 PRO A O 1
ATOM 803 N N . GLU A 1 97 ? 3.187 15.003 25.612 1.00 92.81 97 GLU A N 1
ATOM 804 C CA . GLU A 1 97 ? 4.413 14.707 26.368 1.00 92.81 97 GLU A CA 1
ATOM 805 C C . GLU A 1 97 ? 5.016 13.349 25.979 1.00 92.81 97 GLU A C 1
ATOM 807 O O . GLU A 1 97 ? 6.206 13.087 26.174 1.00 92.81 97 GLU A O 1
ATOM 812 N N . SER A 1 98 ? 4.200 12.474 25.391 1.00 90.31 98 SER A N 1
ATOM 813 C CA . SER A 1 98 ? 4.601 11.138 24.968 1.00 90.31 98 SER A CA 1
ATOM 814 C C . SER A 1 98 ? 4.939 11.090 23.478 1.00 90.31 98 SER A C 1
ATOM 816 O O . SER A 1 98 ? 4.311 11.725 22.631 1.00 90.31 98 SER A O 1
ATOM 818 N N . SER A 1 99 ? 5.891 10.233 23.103 1.00 90.81 99 SER A N 1
ATOM 819 C CA . SER A 1 99 ? 6.181 9.992 21.685 1.00 90.81 99 SER A CA 1
ATOM 820 C C . SER A 1 99 ? 4.972 9.382 20.959 1.00 90.81 99 SER A C 1
ATOM 822 O O . SER A 1 99 ? 4.213 8.609 21.547 1.00 90.81 99 SER A O 1
ATOM 824 N N . LEU A 1 100 ? 4.813 9.661 19.661 1.00 89.94 100 LEU A N 1
ATOM 825 C CA . LEU A 1 100 ? 3.747 9.040 18.862 1.00 89.94 100 LEU A CA 1
ATOM 826 C C . LEU A 1 100 ? 3.885 7.512 18.825 1.00 89.94 100 LEU A C 1
ATOM 828 O O . LEU A 1 100 ? 2.900 6.802 18.986 1.00 89.94 100 LEU A O 1
ATOM 832 N N . ALA A 1 101 ? 5.111 6.999 18.683 1.00 88.81 101 ALA A N 1
ATOM 833 C CA . ALA A 1 101 ? 5.371 5.562 18.585 1.00 88.81 101 ALA A CA 1
ATOM 834 C C . ALA A 1 101 ? 4.910 4.787 19.832 1.00 88.81 101 ALA A C 1
ATOM 836 O O . ALA A 1 101 ? 4.304 3.726 19.703 1.00 88.81 101 ALA A O 1
ATOM 837 N N . SER A 1 102 ? 5.122 5.334 21.034 1.00 89.88 102 SER A N 1
ATOM 838 C CA . SER A 1 102 ? 4.650 4.715 22.283 1.00 89.88 102 SER A CA 1
ATOM 839 C C . SER A 1 102 ? 3.129 4.754 22.453 1.00 89.88 102 SER A C 1
ATOM 841 O O . SER A 1 102 ? 2.596 4.034 23.291 1.00 89.88 102 SER A O 1
ATOM 843 N N . GLN A 1 103 ? 2.431 5.594 21.684 1.00 91.44 103 GLN A N 1
ATOM 844 C CA . GLN A 1 103 ? 0.976 5.751 21.741 1.00 91.44 103 GLN A CA 1
ATOM 845 C C . GLN A 1 103 ? 0.233 4.919 20.684 1.00 91.44 103 GLN A C 1
ATOM 847 O O . GLN A 1 103 ? -0.989 4.805 20.774 1.00 91.44 103 GLN A O 1
ATOM 852 N N . MET A 1 104 ? 0.928 4.339 19.698 1.00 90.50 104 MET A N 1
ATOM 853 C CA . MET A 1 104 ? 0.324 3.570 18.596 1.00 90.50 104 MET A CA 1
ATOM 854 C C . MET A 1 104 ? -0.105 2.149 18.985 1.00 90.50 104 MET A C 1
ATOM 856 O O . MET A 1 104 ? -1.062 1.616 18.426 1.00 90.50 104 MET A O 1
ATOM 860 N N . VAL A 1 105 ? 0.608 1.522 19.919 1.00 89.12 105 VAL A N 1
ATOM 861 C CA . VAL A 1 105 ? 0.342 0.149 20.367 1.00 89.12 105 VAL A CA 1
ATOM 862 C C . VAL A 1 105 ? -0.313 0.203 21.740 1.00 89.12 105 VAL A C 1
ATOM 864 O O . VAL A 1 105 ? 0.134 0.939 22.621 1.00 89.12 105 VAL A O 1
ATOM 867 N N . ASP A 1 106 ? -1.396 -0.546 21.919 1.00 87.94 106 ASP A N 1
ATOM 868 C CA . ASP A 1 106 ? -2.030 -0.682 23.223 1.00 87.94 106 ASP A CA 1
ATOM 869 C C . ASP A 1 106 ? -1.140 -1.524 24.147 1.00 87.94 106 ASP A C 1
ATOM 871 O O . ASP A 1 106 ? -0.558 -2.524 23.732 1.00 87.94 106 ASP A O 1
ATOM 875 N N . ARG A 1 107 ? -1.055 -1.153 25.426 1.00 87.25 107 ARG A N 1
ATOM 876 C CA . ARG A 1 107 ? -0.202 -1.830 26.416 1.00 87.25 107 ARG A CA 1
ATOM 877 C C . ARG A 1 107 ? -0.614 -3.281 26.655 1.00 87.25 107 ARG A C 1
ATOM 879 O O . ARG A 1 107 ? 0.199 -4.072 27.120 1.00 87.25 107 ARG A O 1
ATOM 886 N N . THR A 1 108 ? -1.871 -3.612 26.375 1.00 89.56 108 THR A N 1
ATOM 887 C CA . THR A 1 108 ? -2.407 -4.973 26.486 1.00 89.56 108 THR A CA 1
ATOM 888 C C . THR A 1 108 ? -2.086 -5.832 25.264 1.00 89.56 108 THR A C 1
ATOM 890 O O . THR A 1 108 ? -2.237 -7.050 25.335 1.00 89.56 108 THR A O 1
ATOM 893 N N . THR A 1 109 ? -1.650 -5.223 24.155 1.00 91.69 109 THR A N 1
ATOM 894 C CA . THR A 1 109 ? -1.441 -5.925 22.890 1.00 91.69 109 THR A CA 1
ATOM 895 C C . THR A 1 109 ? -0.086 -6.623 22.868 1.00 91.69 109 THR A C 1
ATOM 897 O O . THR A 1 109 ? 0.960 -6.013 23.083 1.00 91.69 109 THR A O 1
ATOM 900 N N . ALA A 1 110 ? -0.103 -7.916 22.562 1.00 93.75 110 ALA A N 1
ATOM 901 C CA . ALA A 1 110 ? 1.067 -8.761 22.397 1.00 93.75 110 ALA A CA 1
ATOM 902 C C . ALA A 1 110 ? 1.109 -9.342 20.979 1.00 93.75 110 ALA A C 1
ATOM 904 O O . ALA A 1 110 ? 0.104 -9.839 20.465 1.00 93.75 110 ALA A O 1
ATOM 905 N N . TRP A 1 111 ? 2.290 -9.307 20.357 1.00 94.62 111 TRP A N 1
ATOM 906 C CA . TRP A 1 111 ? 2.544 -9.910 19.050 1.00 94.62 111 TRP A CA 1
ATOM 907 C C . TRP A 1 111 ? 3.354 -11.195 19.204 1.00 94.62 111 TRP A C 1
ATOM 909 O O . TRP A 1 111 ? 4.499 -11.181 19.653 1.00 94.62 111 TRP A O 1
ATOM 919 N N . GLU A 1 112 ? 2.778 -12.312 18.776 1.00 94.94 112 GLU A N 1
ATOM 920 C CA . GLU A 1 112 ? 3.460 -13.596 18.668 1.00 94.94 112 GLU A CA 1
ATOM 921 C C . GLU A 1 112 ? 3.792 -13.869 17.199 1.00 94.94 112 GLU A C 1
ATOM 923 O O . GLU A 1 112 ? 2.923 -14.222 16.399 1.00 94.94 112 GLU A O 1
ATOM 928 N N . VAL A 1 113 ? 5.065 -13.724 16.831 1.00 95.00 113 VAL A N 1
ATOM 929 C CA . VAL A 1 113 ? 5.525 -13.998 15.463 1.00 95.00 113 VAL A CA 1
ATOM 930 C C . VAL A 1 113 ? 5.593 -15.509 15.241 1.00 95.00 113 VAL A C 1
ATOM 932 O O . VAL A 1 113 ? 6.340 -16.216 15.921 1.00 95.00 113 VAL A O 1
ATOM 935 N N . LYS A 1 114 ? 4.806 -16.010 14.289 1.00 94.31 114 LYS A N 1
ATOM 936 C CA . LYS A 1 114 ? 4.832 -17.398 13.817 1.00 94.31 114 LYS A CA 1
ATOM 937 C C . LYS A 1 114 ? 5.406 -17.452 12.402 1.00 94.31 114 LYS A C 1
ATOM 939 O O . LYS A 1 114 ? 5.632 -16.437 11.753 1.00 94.31 114 LYS A O 1
ATOM 944 N N . THR A 1 115 ? 5.629 -18.665 11.911 1.00 90.69 115 THR A N 1
ATOM 945 C CA . THR A 1 115 ? 6.265 -18.938 10.616 1.00 90.69 115 THR A CA 1
ATOM 946 C C . THR A 1 115 ? 5.567 -18.246 9.444 1.00 90.69 115 THR A C 1
ATOM 948 O O . THR A 1 115 ? 6.246 -17.674 8.595 1.00 90.69 115 THR A O 1
ATOM 951 N N . GLY A 1 116 ? 4.227 -18.265 9.420 1.00 91.06 116 GLY A N 1
ATOM 952 C CA . GLY A 1 116 ? 3.408 -17.736 8.318 1.00 91.06 116 GLY A CA 1
ATOM 953 C C . GLY A 1 116 ? 2.485 -16.565 8.672 1.00 91.06 116 GLY A C 1
ATOM 954 O O . GLY A 1 116 ? 1.897 -15.971 7.777 1.00 91.06 116 GLY A O 1
ATOM 955 N N . HIS A 1 117 ? 2.370 -16.196 9.949 1.00 94.75 117 HIS A N 1
ATOM 956 C CA . HIS A 1 117 ? 1.494 -15.113 10.404 1.00 94.75 117 HIS A CA 1
ATOM 957 C C . HIS A 1 117 ? 2.020 -14.480 11.696 1.00 94.75 117 HIS A C 1
ATOM 959 O O . HIS A 1 117 ? 2.824 -15.078 12.412 1.00 94.75 117 HIS A O 1
ATOM 965 N N . ILE A 1 118 ? 1.537 -13.284 12.018 1.00 96.25 118 ILE A N 1
ATOM 966 C CA . ILE A 1 118 ? 1.696 -12.687 13.348 1.00 96.25 118 ILE A CA 1
ATOM 967 C C . ILE A 1 118 ? 0.369 -12.853 14.069 1.00 96.25 118 ILE A C 1
ATOM 969 O O . ILE A 1 118 ? -0.665 -12.427 13.561 1.00 96.25 118 ILE A O 1
ATOM 973 N N . ARG A 1 119 ? 0.385 -13.486 15.239 1.00 95.94 119 ARG A N 1
ATOM 974 C CA . ARG A 1 119 ? -0.795 -13.569 16.095 1.00 95.94 119 ARG A CA 1
ATOM 975 C C . ARG A 1 119 ? -0.814 -12.360 17.023 1.00 95.94 119 ARG A C 1
ATOM 977 O O . ARG A 1 119 ? 0.154 -12.127 17.745 1.00 95.94 119 ARG A O 1
ATOM 984 N N . VAL A 1 120 ? -1.902 -11.603 16.992 1.00 95.06 120 VAL A N 1
ATOM 985 C CA . VAL A 1 120 ? -2.123 -10.417 17.821 1.00 95.06 120 VAL A CA 1
ATOM 986 C C . VAL A 1 120 ? -3.105 -10.795 18.917 1.00 95.06 120 VAL A C 1
ATOM 988 O O . VAL A 1 120 ? -4.215 -11.232 18.630 1.00 95.06 120 VAL A O 1
ATOM 991 N N . LYS A 1 121 ? -2.689 -10.651 20.172 1.00 94.81 121 LYS A N 1
ATOM 992 C CA . LYS A 1 121 ? -3.525 -10.906 21.350 1.00 94.81 121 LYS A CA 1
ATOM 993 C C . LYS A 1 121 ? -3.649 -9.643 22.171 1.00 94.81 121 LYS A C 1
ATOM 995 O O . LYS A 1 121 ? -2.692 -8.882 22.247 1.00 94.81 121 LYS A O 1
ATOM 1000 N N . GLY A 1 122 ? -4.770 -9.462 22.849 1.00 92.38 122 GLY A N 1
ATOM 1001 C CA . GLY A 1 122 ? -4.922 -8.362 23.789 1.00 92.38 122 GLY A CA 1
ATOM 1002 C C . GLY A 1 122 ? -6.232 -8.423 24.549 1.00 92.38 122 GLY A C 1
ATOM 1003 O O . GLY A 1 122 ? -6.925 -9.442 24.550 1.00 92.38 122 GLY A O 1
ATOM 1004 N N . VAL A 1 123 ? -6.562 -7.312 25.200 1.00 90.12 123 VAL A N 1
ATOM 1005 C CA . VAL A 1 123 ? -7.841 -7.120 25.885 1.00 90.12 123 VAL A CA 1
ATOM 1006 C C . VAL A 1 123 ? -8.582 -5.998 25.176 1.00 90.12 123 VAL A C 1
ATOM 1008 O O . VAL A 1 123 ? -8.041 -4.907 25.008 1.00 90.12 123 VAL A O 1
ATOM 1011 N N . ASN A 1 124 ? -9.804 -6.272 24.729 1.00 85.31 124 ASN A N 1
ATOM 1012 C CA . ASN A 1 124 ? -10.606 -5.301 24.000 1.00 85.31 124 ASN A CA 1
ATOM 1013 C C . ASN A 1 124 ? -11.236 -4.256 24.944 1.00 85.31 124 ASN A C 1
ATOM 1015 O O . ASN A 1 124 ? -11.178 -4.349 26.170 1.00 85.31 124 ASN A O 1
ATOM 1019 N N . HIS A 1 125 ? -11.907 -3.258 24.365 1.00 78.69 125 HIS A N 1
ATOM 1020 C CA . HIS A 1 125 ? -12.608 -2.198 25.106 1.00 78.69 125 HIS A CA 1
ATOM 1021 C C . HIS A 1 125 ? -13.712 -2.705 26.060 1.00 78.69 125 HIS A C 1
ATOM 1023 O O . HIS A 1 125 ? -14.087 -1.994 26.990 1.00 78.69 125 HIS A O 1
ATOM 1029 N N . LYS A 1 126 ? -14.217 -3.930 25.857 1.00 83.75 126 LYS A N 1
ATOM 1030 C CA . LYS A 1 126 ? -15.198 -4.606 26.725 1.00 83.75 126 LYS A CA 1
ATOM 1031 C C . LYS A 1 126 ? -14.539 -5.476 27.798 1.00 83.75 126 LYS A C 1
ATOM 1033 O O . LYS A 1 126 ? -15.235 -6.253 28.444 1.00 83.75 126 LYS A O 1
ATOM 1038 N N . GLN A 1 127 ? -13.224 -5.352 27.995 1.00 86.31 127 GLN A N 1
ATOM 1039 C CA . GLN A 1 127 ? -12.439 -6.160 28.934 1.00 86.31 127 GLN A CA 1
ATOM 1040 C C . GLN A 1 127 ? -12.462 -7.666 28.616 1.00 86.31 127 GLN A C 1
ATOM 1042 O O . GLN A 1 127 ? -12.288 -8.499 29.503 1.00 86.31 127 GLN A O 1
ATOM 1047 N N . GLN A 1 128 ? -12.674 -8.030 27.350 1.00 89.25 128 GLN A N 1
ATOM 1048 C CA . GLN A 1 128 ? -12.656 -9.414 26.885 1.00 89.25 128 GLN A CA 1
ATOM 1049 C C . GLN A 1 128 ? -11.345 -9.706 26.146 1.00 89.25 128 GLN A C 1
ATOM 1051 O O . GLN A 1 128 ? -10.854 -8.844 25.408 1.00 89.25 128 GLN A O 1
ATOM 1056 N N . PRO A 1 129 ? -10.759 -10.900 26.332 1.00 91.56 129 PRO A N 1
ATOM 1057 C CA . PRO A 1 129 ? -9.587 -11.299 25.572 1.00 91.56 129 PRO A CA 1
ATOM 1058 C C . PRO A 1 129 ? -9.957 -11.468 24.095 1.00 91.56 129 PRO A C 1
ATOM 1060 O O . PRO A 1 129 ? -10.984 -12.067 23.783 1.00 91.56 129 PRO A O 1
ATOM 1063 N N . PHE A 1 130 ? -9.102 -10.985 23.197 1.00 92.62 130 PHE A N 1
ATOM 1064 C CA . PHE A 1 130 ? -9.222 -11.234 21.760 1.00 92.62 130 PHE A CA 1
ATOM 1065 C C . PHE A 1 130 ? -7.928 -11.840 21.207 1.00 92.62 130 PHE A C 1
ATOM 1067 O O . PHE A 1 130 ? -6.841 -11.642 21.764 1.00 92.62 130 PHE A O 1
ATOM 1074 N N . SER A 1 131 ? -8.051 -12.581 20.106 1.00 94.25 131 SER A N 1
ATOM 1075 C CA . SER A 1 131 ? -6.919 -13.087 19.328 1.00 94.25 131 SER A CA 1
ATOM 1076 C C . SER A 1 131 ? -7.240 -13.008 17.840 1.00 94.25 131 SER A C 1
ATOM 1078 O O . SER A 1 131 ? -8.288 -13.479 17.400 1.00 94.25 131 SER A O 1
ATOM 1080 N N . SER A 1 132 ? -6.334 -12.419 17.070 1.00 94.75 132 SER A N 1
ATOM 1081 C CA . SER A 1 132 ? -6.432 -12.285 15.618 1.00 94.75 132 SER A CA 1
ATOM 1082 C C . SER A 1 132 ? -5.103 -12.638 14.951 1.00 94.75 132 SER A C 1
ATOM 1084 O O . SER A 1 132 ? -4.064 -12.794 15.603 1.00 94.75 132 SER A O 1
ATOM 1086 N N . ARG A 1 133 ? -5.125 -12.796 13.629 1.00 95.38 133 ARG A N 1
ATOM 1087 C CA . ARG A 1 133 ? -3.942 -13.097 12.819 1.00 95.38 133 ARG A CA 1
ATOM 1088 C C . ARG A 1 133 ? -3.747 -12.041 11.752 1.00 95.38 133 ARG A C 1
ATOM 1090 O O . ARG A 1 133 ? -4.682 -11.715 11.029 1.00 95.38 133 ARG A O 1
ATOM 1097 N N . MET A 1 134 ? -2.509 -11.584 11.614 1.00 95.38 134 MET A N 1
ATOM 1098 C CA . MET A 1 134 ? -2.038 -10.768 10.502 1.00 95.38 134 MET A CA 1
ATOM 1099 C C . MET A 1 134 ? -1.254 -11.661 9.547 1.00 95.38 134 MET A C 1
ATOM 1101 O O . MET A 1 134 ? -0.251 -12.273 9.934 1.00 95.38 134 MET A O 1
ATOM 1105 N N . VAL A 1 135 ? -1.689 -11.716 8.295 1.00 96.06 135 VAL A N 1
ATOM 1106 C CA . VAL A 1 135 ? -1.009 -12.467 7.242 1.00 96.06 135 VAL A CA 1
ATOM 1107 C C . VAL A 1 135 ? -0.594 -11.493 6.158 1.00 96.06 135 VAL A C 1
ATOM 1109 O O . VAL A 1 135 ? -1.420 -10.771 5.605 1.00 96.06 135 VAL A O 1
ATOM 1112 N N . SER A 1 136 ? 0.701 -11.467 5.860 1.00 95.44 136 SER A N 1
ATOM 1113 C CA . SER A 1 136 ? 1.264 -10.561 4.867 1.00 95.44 136 SER A CA 1
ATOM 1114 C C . SER A 1 136 ? 1.629 -11.306 3.589 1.00 95.44 136 SER A C 1
ATOM 1116 O O . SER A 1 136 ? 2.204 -12.394 3.617 1.00 95.44 136 SER A O 1
ATOM 1118 N N . MET A 1 137 ? 1.356 -10.671 2.459 1.00 95.50 137 MET A N 1
ATOM 1119 C CA . MET A 1 137 ? 1.736 -11.107 1.124 1.00 95.50 137 MET A CA 1
ATOM 1120 C C . MET A 1 137 ? 2.414 -9.948 0.390 1.00 95.50 137 MET A C 1
ATOM 1122 O O . MET A 1 137 ? 2.196 -8.777 0.707 1.00 95.50 137 MET A O 1
ATOM 1126 N N . ASN A 1 138 ? 3.264 -10.257 -0.582 1.00 94.88 138 ASN A N 1
ATOM 1127 C CA . ASN A 1 138 ? 3.885 -9.256 -1.444 1.00 94.88 138 ASN A CA 1
ATOM 1128 C C . ASN A 1 138 ? 3.969 -9.732 -2.890 1.00 94.88 138 ASN A C 1
ATOM 1130 O O . ASN A 1 138 ? 3.883 -10.925 -3.174 1.00 94.88 138 ASN A O 1
ATOM 1134 N N . LEU A 1 139 ? 4.145 -8.779 -3.798 1.00 95.00 139 LEU A N 1
ATOM 1135 C CA . LEU A 1 139 ? 4.329 -9.044 -5.217 1.00 95.00 139 LEU A CA 1
ATOM 1136 C C . LEU A 1 139 ? 5.599 -9.881 -5.443 1.00 95.00 139 LEU A C 1
ATOM 1138 O O . LEU A 1 139 ? 6.663 -9.554 -4.912 1.00 95.00 139 LEU A O 1
ATOM 1142 N N . ASP A 1 140 ? 5.468 -10.958 -6.216 1.00 93.06 140 ASP A N 1
ATOM 1143 C CA . ASP A 1 140 ? 6.563 -11.867 -6.583 1.00 93.06 140 ASP A CA 1
ATOM 1144 C C . ASP A 1 140 ? 7.413 -11.274 -7.712 1.00 93.06 140 ASP A C 1
ATOM 1146 O O . ASP A 1 140 ? 8.640 -11.218 -7.656 1.00 93.06 140 ASP A O 1
ATOM 1150 N N . LYS A 1 141 ? 6.732 -10.779 -8.747 1.00 91.44 141 LYS A N 1
ATOM 1151 C CA . LYS A 1 141 ? 7.346 -10.250 -9.963 1.00 91.44 141 LYS A CA 1
ATOM 1152 C C . LYS A 1 141 ? 6.517 -9.118 -10.540 1.00 91.44 141 LYS A C 1
ATOM 1154 O O . LYS A 1 141 ? 5.301 -9.075 -10.353 1.00 91.44 141 LYS A O 1
ATOM 1159 N N . ASN A 1 142 ? 7.167 -8.262 -11.319 1.00 92.25 142 ASN A N 1
ATOM 1160 C CA . ASN A 1 142 ? 6.458 -7.258 -12.097 1.00 92.25 142 ASN A CA 1
ATOM 1161 C C . ASN A 1 142 ? 5.448 -7.884 -13.065 1.00 92.25 142 ASN A C 1
ATOM 1163 O O . ASN A 1 142 ? 5.796 -8.841 -13.769 1.00 92.25 142 ASN A O 1
ATOM 1167 N N . PRO A 1 143 ? 4.214 -7.351 -13.122 1.00 91.94 143 PRO A N 1
ATOM 1168 C CA . PRO A 1 143 ? 3.276 -7.723 -14.167 1.00 91.94 143 PRO A CA 1
ATOM 1169 C C . PRO A 1 143 ? 3.785 -7.230 -15.523 1.00 91.94 143 PRO A C 1
ATOM 1171 O O . PRO A 1 143 ? 4.493 -6.227 -15.607 1.00 91.94 143 PRO A O 1
ATOM 1174 N N . ALA A 1 144 ? 3.408 -7.933 -16.590 1.00 86.44 144 ALA A N 1
ATOM 1175 C CA . ALA A 1 144 ? 3.728 -7.499 -17.948 1.00 86.44 144 ALA A CA 1
ATOM 1176 C C . ALA A 1 144 ? 2.932 -6.241 -18.327 1.00 86.44 144 ALA A C 1
ATOM 1178 O O . ALA A 1 144 ? 3.488 -5.291 -18.863 1.00 86.44 144 ALA A O 1
ATOM 1179 N N . ILE A 1 145 ? 1.631 -6.245 -18.027 1.00 87.31 145 ILE A N 1
ATOM 1180 C CA . ILE A 1 145 ? 0.708 -5.133 -18.244 1.00 87.31 145 ILE A CA 1
ATOM 1181 C C . ILE A 1 145 ? -0.256 -5.127 -17.062 1.00 87.31 145 ILE A C 1
ATOM 1183 O O . ILE A 1 145 ? -0.764 -6.181 -16.677 1.00 87.31 145 ILE A O 1
ATOM 1187 N N . HIS A 1 146 ? -0.487 -3.954 -16.486 1.00 90.56 146 HIS A N 1
ATOM 1188 C CA . HIS A 1 146 ? -1.508 -3.746 -15.472 1.00 90.56 146 HIS A CA 1
ATOM 1189 C C . HIS A 1 146 ? -1.985 -2.298 -15.541 1.00 90.56 146 HIS A C 1
ATOM 1191 O O . HIS A 1 146 ? -1.173 -1.386 -15.703 1.00 90.56 146 HIS A O 1
ATOM 1197 N N . TYR A 1 147 ? -3.291 -2.096 -15.429 1.00 90.12 147 TYR A N 1
ATOM 1198 C CA . TYR A 1 147 ? -3.917 -0.783 -15.499 1.00 90.12 147 TYR A CA 1
ATOM 1199 C C . TYR A 1 147 ? -4.546 -0.414 -14.162 1.00 90.12 147 TYR A C 1
ATOM 1201 O O . TYR A 1 147 ? -5.134 -1.266 -13.498 1.00 90.12 147 TYR A O 1
ATOM 1209 N N . LEU A 1 148 ? -4.519 0.879 -13.828 1.00 88.00 148 LEU A N 1
ATOM 1210 C CA . LEU A 1 148 ? -5.035 1.399 -12.558 1.00 88.00 148 LEU A CA 1
ATOM 1211 C C . LEU A 1 148 ? -6.454 0.915 -12.230 1.00 88.00 148 LEU A C 1
ATOM 1213 O O . LEU A 1 148 ? -6.743 0.538 -11.095 1.00 88.00 148 LEU A O 1
ATOM 1217 N N . TRP A 1 149 ? -7.317 0.865 -13.243 1.00 83.19 149 TRP A N 1
ATOM 1218 C CA . TRP A 1 149 ? -8.717 0.484 -13.115 1.00 83.19 149 TRP A CA 1
ATOM 1219 C C . TRP A 1 149 ? -8.958 -0.971 -12.697 1.00 83.19 149 TRP A C 1
ATOM 1221 O O . TRP A 1 149 ? -10.000 -1.282 -12.118 1.00 83.19 149 TRP A O 1
ATOM 1231 N N . GLN A 1 150 ? -8.000 -1.862 -12.958 1.00 87.50 150 GLN A N 1
ATOM 1232 C CA . GLN A 1 150 ? -8.102 -3.278 -12.602 1.00 87.50 150 GLN A CA 1
ATOM 1233 C C . GLN A 1 150 ? -7.997 -3.492 -11.092 1.00 87.50 150 GLN A C 1
ATOM 1235 O O . GLN A 1 150 ? -8.553 -4.459 -10.570 1.00 87.50 150 GLN A O 1
ATOM 1240 N N . ASN A 1 151 ? -7.349 -2.570 -10.374 1.00 87.50 151 ASN A N 1
ATOM 1241 C CA . ASN A 1 151 ? -7.196 -2.669 -8.928 1.00 87.50 151 ASN A CA 1
ATOM 1242 C C . ASN A 1 151 ? -8.555 -2.669 -8.191 1.00 87.50 151 ASN A C 1
ATOM 1244 O O . ASN A 1 151 ? -8.693 -3.340 -7.169 1.00 87.50 151 ASN A O 1
ATOM 1248 N N . GLY A 1 152 ? -9.579 -2.010 -8.759 1.00 85.00 152 GLY A N 1
ATOM 1249 C CA . GLY A 1 152 ? -10.993 -2.092 -8.348 1.00 85.00 152 GLY A CA 1
ATOM 1250 C C . GLY A 1 152 ? -11.484 -3.521 -8.125 1.00 85.00 152 GLY A C 1
ATOM 1251 O O . GLY A 1 152 ? -12.124 -3.827 -7.121 1.00 85.00 152 GLY A O 1
ATOM 1252 N N . ASN A 1 153 ? -11.138 -4.398 -9.064 1.00 87.25 153 ASN A N 1
ATOM 1253 C CA . ASN A 1 153 ? -11.615 -5.776 -9.115 1.00 87.25 153 ASN A CA 1
ATOM 1254 C C . ASN A 1 153 ? -10.828 -6.714 -8.186 1.00 87.25 153 ASN A C 1
ATOM 1256 O O . ASN A 1 153 ? -11.261 -7.839 -7.965 1.00 87.25 153 ASN A O 1
ATOM 1260 N N . ILE A 1 154 ? -9.685 -6.274 -7.639 1.00 88.44 154 ILE A N 1
ATOM 1261 C CA . ILE A 1 154 ? -8.943 -7.041 -6.622 1.00 88.44 154 ILE A CA 1
ATOM 1262 C C . ILE A 1 154 ? -9.731 -7.053 -5.310 1.00 88.44 154 ILE A C 1
ATOM 1264 O O . ILE A 1 154 ? -9.784 -8.060 -4.610 1.00 88.44 154 ILE A O 1
ATOM 1268 N N . VAL A 1 155 ? -10.341 -5.919 -4.967 1.00 86.62 155 VAL A N 1
ATOM 1269 C CA . VAL A 1 155 ? -11.086 -5.767 -3.717 1.00 86.62 155 VAL A CA 1
ATOM 1270 C C . VAL A 1 155 ? -12.455 -6.426 -3.822 1.00 86.62 155 VAL A C 1
ATOM 1272 O O . VAL A 1 155 ? -12.820 -7.226 -2.961 1.00 86.62 155 VAL A O 1
ATOM 1275 N N . THR A 1 156 ? -13.205 -6.122 -4.879 1.00 84.62 156 THR A N 1
ATOM 1276 C CA . THR A 1 156 ? -14.493 -6.760 -5.171 1.00 84.62 156 THR A CA 1
ATOM 1277 C C . THR A 1 156 ? -14.714 -6.749 -6.680 1.00 84.62 156 THR A C 1
ATOM 1279 O O . THR A 1 156 ? -14.777 -5.680 -7.291 1.00 84.62 156 THR A O 1
ATOM 1282 N N . ASP A 1 157 ? -14.824 -7.931 -7.288 1.00 83.56 157 ASP A N 1
ATOM 1283 C CA . ASP A 1 157 ? -15.196 -8.066 -8.697 1.00 83.56 157 ASP A CA 1
ATOM 1284 C C . ASP A 1 157 ? -16.694 -7.768 -8.860 1.00 83.56 157 ASP A C 1
ATOM 1286 O O . ASP A 1 157 ? -17.553 -8.423 -8.269 1.00 83.56 157 ASP A O 1
ATOM 1290 N N . LEU A 1 158 ? -17.006 -6.774 -9.693 1.00 79.81 158 LEU A N 1
ATOM 1291 C CA . LEU A 1 158 ? -18.376 -6.341 -9.968 1.00 79.81 158 LEU A CA 1
ATOM 1292 C C . LEU A 1 158 ? -19.221 -7.425 -10.647 1.00 79.81 158 LEU A C 1
ATOM 1294 O O . LEU A 1 158 ? -20.441 -7.430 -10.502 1.00 79.81 158 LEU A O 1
ATOM 1298 N N . LEU A 1 159 ? -18.589 -8.321 -11.411 1.00 82.06 159 LEU A N 1
ATOM 1299 C CA . LEU A 1 159 ? -19.287 -9.384 -12.133 1.00 82.06 159 LEU A CA 1
ATOM 1300 C C . LEU A 1 159 ? -19.456 -10.644 -11.283 1.00 82.06 159 LEU A C 1
ATOM 1302 O O . LEU A 1 159 ? -20.411 -11.389 -11.484 1.00 82.06 159 LEU A O 1
ATOM 1306 N N . ASN A 1 160 ? -18.534 -10.891 -10.350 1.00 80.94 160 ASN A N 1
ATOM 1307 C CA . ASN A 1 160 ? -18.537 -12.071 -9.491 1.00 80.94 160 ASN A CA 1
ATOM 1308 C C . ASN A 1 160 ? -18.261 -11.657 -8.037 1.00 80.94 160 ASN A C 1
ATOM 1310 O O . ASN A 1 160 ? -17.103 -11.671 -7.620 1.00 80.94 160 ASN A O 1
ATOM 1314 N N . PRO A 1 161 ? -19.296 -11.349 -7.241 1.00 74.62 161 PRO A N 1
ATOM 1315 C CA . PRO A 1 161 ? -19.125 -10.881 -5.864 1.00 74.62 161 PRO A CA 1
ATOM 1316 C C . PRO A 1 161 ? -18.361 -11.844 -4.942 1.00 74.62 161 PRO A C 1
ATOM 1318 O O . PRO A 1 161 ? -17.782 -11.402 -3.954 1.00 74.62 161 PRO A O 1
ATOM 1321 N N . SER A 1 162 ? -18.305 -13.141 -5.266 1.00 75.38 162 SER A N 1
ATOM 1322 C CA . SER A 1 162 ? -17.515 -14.138 -4.525 1.00 75.38 162 SER A CA 1
ATOM 1323 C C . SER A 1 162 ? -16.006 -14.000 -4.743 1.00 75.38 162 SER A C 1
ATOM 1325 O O . SER A 1 162 ? -15.220 -14.656 -4.054 1.00 75.38 162 SER A O 1
ATOM 1327 N N . LYS A 1 163 ? -15.587 -13.205 -5.735 1.00 82.75 163 LYS A N 1
ATOM 1328 C CA . LYS A 1 163 ? -14.188 -12.917 -6.042 1.00 82.75 163 LYS A CA 1
ATOM 1329 C C . LYS A 1 163 ? -13.823 -11.553 -5.468 1.00 82.75 163 LYS A C 1
ATOM 1331 O O . LYS A 1 163 ? -14.370 -10.519 -5.846 1.00 82.75 163 LYS A O 1
ATOM 1336 N N . GLY A 1 164 ? -12.858 -11.567 -4.564 1.00 85.38 164 GLY A N 1
ATOM 1337 C CA . GLY A 1 164 ? -12.395 -10.377 -3.875 1.00 85.38 164 GLY A CA 1
ATOM 1338 C C . GLY A 1 164 ? -11.758 -10.737 -2.546 1.00 85.38 164 GLY A C 1
ATOM 1339 O O . GLY A 1 164 ? -11.544 -11.912 -2.227 1.00 85.38 164 GLY A O 1
ATOM 1340 N N . ILE A 1 165 ? -11.455 -9.704 -1.769 1.00 89.06 165 ILE A N 1
ATOM 1341 C CA . ILE A 1 165 ? -10.883 -9.850 -0.435 1.00 89.06 165 ILE A CA 1
ATOM 1342 C C . ILE A 1 165 ? -11.996 -9.624 0.588 1.00 89.06 165 ILE A C 1
ATOM 1344 O O . ILE A 1 165 ? -12.566 -8.536 0.671 1.00 89.06 165 ILE A O 1
ATOM 1348 N N . HIS A 1 166 ? -12.296 -10.652 1.383 1.00 85.31 166 HIS A N 1
ATOM 1349 C CA . HIS A 1 166 ? -13.404 -10.639 2.347 1.00 85.31 166 HIS A CA 1
ATOM 1350 C C . HIS A 1 166 ? -12.954 -10.361 3.783 1.00 85.31 166 HIS A C 1
ATOM 1352 O O . HIS A 1 166 ? -13.768 -10.104 4.666 1.00 85.31 166 HIS A O 1
ATOM 1358 N N . CYS A 1 167 ? -11.662 -10.373 4.055 1.00 88.88 167 CYS A N 1
ATOM 1359 C CA . CYS A 1 167 ? -11.110 -9.978 5.343 1.00 88.88 167 CYS A CA 1
ATOM 1360 C C . CYS A 1 167 ? -10.837 -8.465 5.384 1.00 88.88 167 CYS A C 1
ATOM 1362 O O . CYS A 1 167 ? -10.691 -7.830 4.341 1.00 88.88 167 CYS A O 1
ATOM 1364 N N . PRO A 1 168 ? -10.780 -7.836 6.570 1.00 91.75 168 PRO A N 1
ATOM 1365 C CA . PRO A 1 168 ? -10.129 -6.539 6.712 1.00 91.75 168 PRO A CA 1
ATOM 1366 C C . PRO A 1 168 ? -8.687 -6.622 6.200 1.00 91.75 168 PRO A C 1
ATOM 1368 O O . PRO A 1 168 ? -8.001 -7.620 6.426 1.00 91.75 168 PRO A O 1
ATOM 1371 N N . PHE A 1 169 ? -8.212 -5.586 5.514 1.00 92.94 169 PHE A N 1
ATOM 1372 C CA . PHE A 1 169 ? -6.875 -5.585 4.929 1.00 92.94 169 PHE A CA 1
ATOM 1373 C C . PHE A 1 169 ? -6.259 -4.189 4.878 1.00 92.94 169 PHE A C 1
ATOM 1375 O O . PHE A 1 169 ? -6.947 -3.172 4.916 1.00 92.94 169 PHE A O 1
ATOM 1382 N N . VAL A 1 170 ? -4.940 -4.162 4.725 1.00 94.06 170 VAL A N 1
ATOM 1383 C CA . VAL A 1 170 ? -4.129 -2.982 4.443 1.00 94.06 170 VAL A CA 1
ATOM 1384 C C . VAL A 1 170 ? -3.326 -3.262 3.179 1.00 94.06 170 VAL A C 1
ATOM 1386 O O . VAL A 1 170 ? -2.465 -4.145 3.161 1.00 94.06 170 VAL A O 1
ATOM 1389 N N . PHE A 1 171 ? -3.600 -2.498 2.121 1.00 93.31 171 PHE A N 1
ATOM 1390 C CA . PHE A 1 171 ? -2.708 -2.410 0.967 1.00 93.31 171 PHE A CA 1
ATOM 1391 C C . PHE A 1 171 ? -1.568 -1.457 1.285 1.00 93.31 171 PHE A C 1
ATOM 1393 O O . PHE A 1 171 ? -1.768 -0.373 1.828 1.00 93.31 171 PHE A O 1
ATOM 1400 N N . THR A 1 172 ? -0.357 -1.848 0.920 1.00 94.25 172 THR A N 1
ATOM 1401 C CA . THR A 1 172 ? 0.841 -1.057 1.149 1.00 94.25 172 THR A CA 1
ATOM 1402 C C . THR A 1 172 ? 1.644 -0.978 -0.131 1.00 94.25 172 THR A C 1
ATOM 1404 O O . THR A 1 172 ? 2.164 -1.981 -0.620 1.0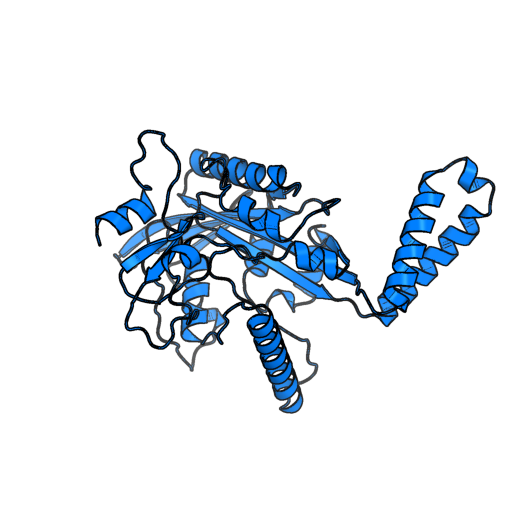0 94.25 172 THR A O 1
ATOM 1407 N N . MET A 1 173 ? 1.780 0.241 -0.642 1.00 94.25 173 MET A N 1
ATOM 1408 C CA . MET A 1 173 ? 2.665 0.543 -1.751 1.00 94.25 173 MET A CA 1
ATOM 1409 C C . MET A 1 173 ? 3.679 1.595 -1.317 1.00 94.25 173 MET A C 1
ATOM 1411 O O . MET A 1 173 ? 3.313 2.698 -0.921 1.00 94.25 173 MET A O 1
ATOM 1415 N N . LEU A 1 174 ? 4.959 1.245 -1.388 1.00 94.44 174 LEU A N 1
ATOM 1416 C CA . LEU A 1 174 ? 6.056 2.173 -1.132 1.00 94.44 174 LEU A CA 1
ATOM 1417 C C . LEU A 1 174 ? 6.702 2.532 -2.457 1.00 94.44 174 LEU A C 1
ATOM 1419 O O . LEU A 1 174 ? 7.049 1.637 -3.221 1.00 94.44 174 LEU A O 1
ATOM 1423 N N . LEU A 1 175 ? 6.901 3.824 -2.697 1.00 93.44 175 LEU A N 1
ATOM 1424 C CA . LEU A 1 175 ? 7.498 4.349 -3.919 1.00 93.44 175 LEU A CA 1
ATOM 1425 C C . LEU A 1 175 ? 8.768 5.120 -3.575 1.00 93.44 175 LEU A C 1
ATOM 1427 O O . LEU A 1 175 ? 8.735 6.057 -2.780 1.00 93.44 175 LEU A O 1
ATOM 1431 N N . ILE A 1 176 ? 9.887 4.738 -4.186 1.00 92.00 176 ILE A N 1
ATOM 1432 C CA . ILE A 1 176 ? 11.142 5.485 -4.117 1.00 92.00 176 ILE A CA 1
ATOM 1433 C C . ILE A 1 176 ? 11.634 5.712 -5.540 1.00 92.00 176 ILE A C 1
ATOM 1435 O O . ILE A 1 176 ? 12.182 4.811 -6.181 1.00 92.00 176 ILE A O 1
ATOM 1439 N N . THR A 1 177 ? 11.424 6.930 -6.028 1.00 90.38 177 THR A N 1
ATOM 1440 C CA . THR A 1 177 ? 11.929 7.367 -7.330 1.00 90.38 177 THR A CA 1
ATOM 1441 C C . THR A 1 177 ? 13.440 7.546 -7.262 1.00 90.38 177 THR A C 1
ATOM 1443 O O . THR A 1 177 ? 13.975 8.125 -6.313 1.00 90.38 177 THR A O 1
ATOM 1446 N N . GLU A 1 178 ? 14.135 6.986 -8.244 1.00 88.31 178 GLU A N 1
ATOM 1447 C CA . GLU A 1 178 ? 15.583 7.083 -8.350 1.00 88.31 178 GLU A CA 1
ATOM 1448 C C . GLU A 1 178 ? 16.010 8.446 -8.902 1.00 88.31 178 GLU A C 1
ATOM 1450 O O . GLU A 1 178 ? 15.241 9.170 -9.528 1.00 88.31 178 GLU A O 1
ATOM 1455 N N . GLU A 1 179 ? 17.263 8.814 -8.647 1.00 86.75 179 GLU A N 1
ATOM 1456 C CA . GLU A 1 179 ? 17.822 10.050 -9.181 1.00 86.75 179 GLU A CA 1
ATOM 1457 C C . GLU A 1 179 ? 18.019 9.938 -10.699 1.00 86.75 179 GLU A C 1
ATOM 1459 O O . GLU A 1 179 ? 18.765 9.075 -11.169 1.00 86.75 179 GLU A O 1
ATOM 1464 N N . GLN A 1 180 ? 17.401 10.853 -11.452 1.00 83.50 180 GLN A N 1
ATOM 1465 C CA . GLN A 1 180 ? 17.329 10.793 -12.916 1.00 83.50 180 GLN A CA 1
ATOM 1466 C C . GLN A 1 180 ? 18.703 10.659 -13.584 1.00 83.50 180 GLN A C 1
ATOM 1468 O O . GLN A 1 180 ? 18.895 9.782 -14.423 1.00 83.50 180 GLN A O 1
ATOM 1473 N N . MET A 1 181 ? 19.693 11.462 -13.172 1.00 85.25 181 MET A N 1
ATOM 1474 C CA . MET A 1 181 ? 21.050 11.409 -13.742 1.00 85.25 181 MET A CA 1
ATOM 1475 C C . MET A 1 181 ? 21.706 10.037 -13.557 1.00 85.25 181 MET A C 1
ATOM 1477 O O . MET A 1 181 ? 22.405 9.540 -14.442 1.00 85.25 181 MET A O 1
ATOM 1481 N N . LYS A 1 182 ? 21.467 9.395 -12.409 1.00 87.25 182 LYS A N 1
ATOM 1482 C CA . LYS A 1 182 ? 22.008 8.069 -12.116 1.00 87.25 182 LYS A CA 1
ATOM 1483 C C . LYS A 1 182 ? 21.338 7.003 -12.982 1.00 87.25 182 LYS A C 1
ATOM 1485 O O . LYS A 1 182 ? 22.034 6.149 -13.530 1.00 87.25 182 LYS A O 1
ATOM 1490 N N . SER A 1 183 ? 20.016 7.070 -13.127 1.00 86.31 183 SER A N 1
ATOM 1491 C CA . SER A 1 183 ? 19.248 6.154 -13.975 1.00 86.31 183 SER A CA 1
ATOM 1492 C C . SER A 1 183 ? 19.616 6.308 -15.456 1.00 86.31 183 SER A C 1
ATOM 1494 O O . SER A 1 183 ? 19.844 5.303 -16.126 1.00 86.31 183 SER A O 1
ATOM 1496 N N . GLN A 1 184 ? 19.786 7.541 -15.946 1.00 86.69 184 GLN A N 1
ATOM 1497 C CA . GLN A 1 184 ? 20.276 7.829 -17.302 1.00 86.69 184 GLN A CA 1
ATOM 1498 C C . GLN A 1 184 ? 21.683 7.260 -17.537 1.00 86.69 184 GLN A C 1
ATOM 1500 O O . GLN A 1 184 ? 21.929 6.603 -18.550 1.00 86.69 184 GLN A O 1
ATOM 1505 N N . GLY A 1 185 ? 22.609 7.461 -16.592 1.00 88.19 185 GLY A N 1
ATOM 1506 C CA . GLY A 1 185 ? 23.968 6.921 -16.682 1.00 88.19 185 GLY A CA 1
ATOM 1507 C C . GLY A 1 185 ? 24.008 5.388 -16.709 1.00 88.19 185 GLY A C 1
ATOM 1508 O O . GLY A 1 185 ? 24.755 4.800 -17.498 1.00 88.19 185 GLY A O 1
ATOM 1509 N N . GLU A 1 186 ? 23.178 4.728 -15.893 1.00 88.25 186 GLU A N 1
ATOM 1510 C CA . GLU A 1 186 ? 23.025 3.268 -15.906 1.00 88.25 186 GLU A CA 1
ATOM 1511 C C . GLU A 1 186 ? 22.465 2.774 -17.246 1.00 88.25 186 GLU A C 1
ATOM 1513 O O . GLU A 1 186 ? 23.032 1.849 -17.835 1.00 88.25 186 GLU A O 1
ATOM 1518 N N . ALA A 1 187 ? 21.388 3.397 -17.735 1.00 87.12 187 ALA A N 1
ATOM 1519 C CA . ALA A 1 187 ? 20.754 3.034 -18.998 1.00 87.12 187 ALA A CA 1
ATOM 1520 C C . ALA A 1 187 ? 21.730 3.177 -20.173 1.00 87.12 187 ALA A C 1
ATOM 1522 O O . ALA A 1 187 ? 21.886 2.242 -20.956 1.00 87.12 187 ALA A O 1
ATOM 1523 N N . ASN A 1 188 ? 22.470 4.288 -20.242 1.00 89.12 188 ASN A N 1
ATOM 1524 C CA . ASN A 1 188 ? 23.472 4.506 -21.283 1.00 89.12 188 ASN A CA 1
ATOM 1525 C C . ASN A 1 188 ? 24.605 3.469 -21.225 1.00 89.12 188 ASN A C 1
ATOM 1527 O O . ASN A 1 188 ? 24.988 2.893 -22.241 1.00 89.12 188 ASN A O 1
ATOM 1531 N N . SER A 1 189 ? 25.109 3.169 -20.025 1.00 89.31 189 SER A N 1
ATOM 1532 C CA . SER A 1 189 ? 26.174 2.174 -19.845 1.00 89.31 189 SER A CA 1
ATOM 1533 C C . SER A 1 189 ? 25.732 0.777 -20.291 1.00 89.31 189 SER A C 1
ATOM 1535 O O . SER A 1 189 ? 26.482 0.071 -20.968 1.00 89.31 189 SER A O 1
ATOM 1537 N N . LYS A 1 190 ? 24.502 0.373 -19.944 1.00 88.94 190 LYS A N 1
ATOM 1538 C CA . LYS A 1 190 ? 23.928 -0.918 -20.352 1.00 88.94 190 LYS A CA 1
ATOM 1539 C C . LYS A 1 190 ? 23.636 -0.978 -21.844 1.00 88.94 190 LYS A C 1
ATOM 1541 O O . LYS A 1 190 ? 23.942 -1.995 -22.465 1.00 88.94 190 LYS A O 1
ATOM 1546 N N . PHE A 1 191 ? 23.114 0.107 -22.412 1.00 89.25 191 PHE A N 1
ATOM 1547 C CA . PHE A 1 191 ? 22.915 0.238 -23.848 1.00 89.25 191 PHE A CA 1
ATOM 1548 C C . PHE A 1 191 ? 24.237 0.035 -24.597 1.00 89.25 191 PHE A C 1
ATOM 1550 O O . PHE A 1 191 ? 24.321 -0.874 -25.413 1.00 89.25 191 PHE A O 1
ATOM 1557 N N . LEU A 1 192 ? 25.298 0.781 -24.265 1.00 89.00 192 LEU A N 1
ATOM 1558 C CA . LEU A 1 192 ? 26.605 0.673 -24.935 1.00 89.00 192 LEU A CA 1
ATOM 1559 C C . LEU A 1 192 ? 27.226 -0.728 -24.790 1.00 89.00 192 LEU A C 1
ATOM 1561 O O . LEU A 1 192 ? 27.791 -1.283 -25.738 1.00 89.00 192 LEU A O 1
ATOM 1565 N N . ALA A 1 193 ? 27.088 -1.339 -23.609 1.00 87.88 193 ALA A N 1
ATOM 1566 C CA . ALA A 1 193 ? 27.560 -2.698 -23.366 1.00 87.88 193 ALA A CA 1
ATOM 1567 C C . ALA A 1 193 ? 26.821 -3.743 -24.219 1.00 87.88 193 ALA A C 1
ATOM 1569 O O . ALA A 1 193 ? 27.439 -4.709 -24.666 1.00 87.88 193 ALA A O 1
ATOM 1570 N N . LEU A 1 194 ? 25.517 -3.573 -24.453 1.00 87.06 194 LEU A N 1
ATOM 1571 C CA . LEU A 1 194 ? 24.738 -4.454 -25.325 1.00 87.06 194 LEU A CA 1
ATOM 1572 C C . LEU A 1 194 ? 24.956 -4.136 -26.804 1.00 87.06 194 LEU A C 1
ATOM 1574 O O . LEU A 1 194 ? 25.047 -5.063 -27.601 1.00 87.06 194 LEU A O 1
ATOM 1578 N N . ASP A 1 195 ? 25.117 -2.867 -27.164 1.00 87.56 195 ASP A N 1
ATOM 1579 C CA . ASP A 1 195 ? 25.333 -2.403 -28.535 1.00 87.56 195 ASP A CA 1
ATOM 1580 C C . ASP A 1 195 ? 26.608 -3.012 -29.132 1.00 87.56 195 ASP A C 1
ATOM 1582 O O . ASP A 1 195 ? 26.590 -3.639 -30.194 1.00 87.56 195 ASP A O 1
ATOM 1586 N N . SER A 1 196 ? 27.695 -2.988 -28.352 1.00 85.44 196 SER A N 1
ATOM 1587 C CA . SER A 1 196 ? 28.950 -3.658 -28.712 1.00 85.44 196 SER A CA 1
ATOM 1588 C C . SER A 1 196 ? 28.809 -5.174 -28.914 1.00 85.44 196 SER A C 1
ATOM 1590 O O . SER A 1 196 ? 29.589 -5.763 -29.657 1.00 85.44 196 SER A O 1
ATOM 1592 N N . ARG A 1 197 ? 27.813 -5.827 -28.296 1.00 84.25 197 ARG A N 1
ATOM 1593 C CA . ARG A 1 197 ? 27.554 -7.273 -28.430 1.00 84.25 197 ARG A CA 1
ATOM 1594 C C . ARG A 1 197 ? 26.594 -7.586 -29.572 1.00 84.25 197 ARG A C 1
ATOM 1596 O O . ARG A 1 197 ? 26.780 -8.599 -30.247 1.00 84.25 197 ARG A O 1
ATOM 1603 N N . VAL A 1 198 ? 25.598 -6.732 -29.807 1.00 84.12 198 VAL A N 1
ATOM 1604 C CA . VAL A 1 198 ? 24.611 -6.884 -30.887 1.00 84.12 198 VAL A CA 1
ATOM 1605 C C . VAL A 1 198 ? 25.282 -6.833 -32.259 1.00 84.12 198 VAL A C 1
ATOM 1607 O O . VAL A 1 198 ? 24.928 -7.618 -33.140 1.00 84.12 198 VAL A O 1
ATOM 1610 N N . ASN A 1 199 ? 26.307 -5.992 -32.401 1.00 77.31 199 ASN A N 1
ATOM 1611 C CA . ASN A 1 199 ? 27.074 -5.828 -33.636 1.00 77.31 199 ASN A CA 1
ATOM 1612 C C . ASN A 1 199 ? 28.070 -6.973 -33.921 1.00 77.31 199 ASN A C 1
ATOM 1614 O O . ASN A 1 199 ? 28.775 -6.946 -34.928 1.00 77.31 199 ASN A O 1
ATOM 1618 N N . THR A 1 200 ? 28.126 -8.009 -33.075 1.00 81.81 200 THR A N 1
ATOM 1619 C CA . THR A 1 200 ? 29.018 -9.170 -33.252 1.00 81.81 200 THR A CA 1
ATOM 1620 C C . THR A 1 200 ? 28.245 -10.446 -33.594 1.00 81.81 200 THR A C 1
ATOM 1622 O O . THR A 1 200 ? 27.028 -10.540 -33.416 1.00 81.81 200 THR A O 1
ATOM 1625 N N . SER A 1 201 ? 28.958 -11.495 -34.023 1.00 75.75 201 SER A N 1
ATOM 1626 C CA . SER A 1 201 ? 28.383 -12.833 -34.252 1.00 75.75 201 SER A CA 1
ATOM 1627 C C . SER A 1 201 ? 27.673 -13.421 -33.021 1.00 75.75 201 SER A C 1
ATOM 1629 O O . SER A 1 201 ? 26.850 -14.319 -33.178 1.00 75.75 201 SER A O 1
ATOM 1631 N N . TYR A 1 202 ? 27.929 -12.894 -31.818 1.00 73.19 202 TYR A N 1
ATOM 1632 C CA . TYR A 1 202 ? 27.259 -13.264 -30.567 1.00 73.19 202 TYR A CA 1
ATOM 1633 C C . TYR A 1 202 ? 25.729 -13.137 -30.649 1.00 73.19 202 TYR A C 1
ATOM 1635 O O . TYR A 1 202 ? 24.996 -14.021 -30.206 1.00 73.19 202 TYR A O 1
ATOM 1643 N N . ALA A 1 203 ? 25.231 -12.085 -31.304 1.00 72.62 203 ALA A N 1
ATOM 1644 C CA . ALA A 1 203 ? 23.799 -11.825 -31.430 1.00 72.62 203 ALA A CA 1
ATOM 1645 C C . ALA A 1 203 ? 23.058 -12.831 -32.324 1.00 72.62 203 ALA A C 1
ATOM 1647 O O . ALA A 1 203 ? 21.834 -12.933 -32.247 1.00 72.62 203 ALA A O 1
ATOM 1648 N N . LYS A 1 204 ? 23.782 -13.578 -33.172 1.00 71.81 204 LYS A N 1
ATOM 1649 C CA . LYS A 1 204 ? 23.203 -14.668 -33.974 1.00 71.81 204 LYS A CA 1
ATOM 1650 C C . LYS A 1 204 ? 22.897 -15.899 -33.117 1.00 71.81 204 LYS A C 1
ATOM 1652 O O . LYS A 1 204 ? 21.947 -16.611 -33.418 1.00 71.81 204 LYS A O 1
ATOM 1657 N N . TYR A 1 205 ? 23.669 -16.125 -32.053 1.00 74.31 205 TYR A N 1
ATOM 1658 C CA . TYR A 1 205 ? 23.519 -17.281 -31.165 1.00 74.31 205 TYR A CA 1
ATOM 1659 C C . TYR A 1 205 ? 22.594 -17.012 -29.973 1.00 74.31 205 TYR A C 1
ATOM 1661 O O . TYR A 1 205 ? 21.992 -17.947 -29.454 1.00 74.31 205 TYR A O 1
ATOM 1669 N N . ILE A 1 206 ? 22.435 -15.749 -29.552 1.00 82.06 206 ILE A N 1
ATOM 1670 C CA . ILE A 1 206 ? 21.551 -15.369 -28.439 1.00 82.06 206 ILE A CA 1
ATOM 1671 C C . ILE A 1 206 ? 20.570 -14.276 -28.896 1.00 82.06 206 ILE A C 1
ATOM 1673 O O . ILE A 1 206 ? 20.828 -13.083 -28.720 1.00 82.06 206 ILE A O 1
ATOM 1677 N N . PRO A 1 207 ? 19.401 -14.658 -29.446 1.00 79.69 207 PRO A N 1
ATOM 1678 C CA . PRO A 1 207 ? 18.383 -13.704 -29.896 1.00 79.69 207 PRO A CA 1
ATOM 1679 C C . PRO A 1 207 ? 17.865 -12.771 -28.790 1.00 79.69 207 PRO A C 1
ATOM 1681 O O . PRO A 1 207 ? 17.439 -11.652 -29.075 1.00 79.69 207 PRO A O 1
ATOM 1684 N N . ALA A 1 208 ? 17.928 -13.201 -27.523 1.00 84.31 208 ALA A N 1
ATOM 1685 C CA . ALA A 1 208 ? 17.527 -12.392 -26.372 1.00 84.31 208 ALA A CA 1
ATOM 1686 C C . ALA A 1 208 ? 18.350 -11.098 -26.234 1.00 84.31 208 ALA A C 1
ATOM 1688 O O . ALA A 1 208 ? 17.816 -10.091 -25.781 1.00 84.31 208 ALA A O 1
ATOM 1689 N N . THR A 1 209 ? 19.611 -11.084 -26.685 1.00 83.50 209 THR A N 1
ATOM 1690 C CA . THR A 1 209 ? 20.478 -9.896 -26.619 1.00 83.50 209 THR A CA 1
ATOM 1691 C C . THR A 1 209 ? 19.941 -8.743 -27.467 1.00 83.50 209 THR A C 1
ATOM 1693 O O . THR A 1 209 ? 20.041 -7.595 -27.051 1.00 83.50 209 THR A O 1
ATOM 1696 N N . ARG A 1 210 ? 19.312 -9.030 -28.618 1.00 85.00 210 ARG A N 1
ATOM 1697 C CA . ARG A 1 210 ? 18.678 -7.993 -29.452 1.00 85.00 210 ARG A CA 1
ATOM 1698 C C . ARG A 1 210 ? 17.445 -7.389 -28.788 1.00 85.00 210 ARG A C 1
ATOM 1700 O O . ARG A 1 210 ? 17.257 -6.185 -28.865 1.00 85.00 210 ARG A O 1
ATOM 1707 N N . ARG A 1 211 ? 16.630 -8.214 -28.119 1.00 85.62 211 ARG A N 1
ATOM 1708 C CA . ARG A 1 211 ? 15.454 -7.724 -27.379 1.00 85.62 211 ARG A CA 1
ATOM 1709 C C . ARG A 1 211 ? 15.875 -6.840 -26.212 1.00 85.62 211 ARG A C 1
ATOM 1711 O O . ARG A 1 211 ? 15.388 -5.730 -26.098 1.00 85.62 211 ARG A O 1
ATOM 1718 N N . GLN A 1 212 ? 16.853 -7.293 -25.427 1.00 85.25 212 GLN A N 1
ATOM 1719 C CA . GLN A 1 212 ? 17.401 -6.506 -24.321 1.00 85.25 212 GLN A CA 1
ATOM 1720 C C . GLN A 1 212 ? 18.010 -5.186 -24.805 1.00 85.25 212 GLN A C 1
ATOM 1722 O O . GLN A 1 212 ? 17.852 -4.167 -24.148 1.00 85.25 212 GLN A O 1
ATOM 1727 N N . HIS A 1 213 ? 18.712 -5.185 -25.942 1.00 87.56 213 HIS A N 1
ATOM 1728 C CA . HIS A 1 213 ? 19.244 -3.949 -26.523 1.00 87.56 213 HIS A CA 1
ATOM 1729 C C . HIS A 1 213 ? 18.128 -2.974 -26.909 1.00 87.56 213 HIS A C 1
ATOM 1731 O O . HIS A 1 213 ? 18.208 -1.816 -26.513 1.00 87.56 213 HIS A O 1
ATOM 1737 N N . ALA A 1 214 ? 17.070 -3.451 -27.573 1.00 87.75 214 ALA A N 1
ATOM 1738 C CA . ALA A 1 214 ? 15.904 -2.633 -27.906 1.00 87.75 214 ALA A CA 1
ATOM 1739 C C . ALA A 1 214 ? 15.204 -2.075 -26.652 1.00 87.75 214 ALA A C 1
ATOM 1741 O O . ALA A 1 214 ? 14.923 -0.883 -26.597 1.00 87.75 214 ALA A O 1
ATOM 1742 N N . GLU A 1 215 ? 15.010 -2.898 -25.616 1.00 87.31 215 GLU A N 1
ATOM 1743 C CA . GLU A 1 215 ? 14.436 -2.468 -24.330 1.00 87.31 215 GLU A CA 1
ATOM 1744 C C . GLU A 1 215 ? 15.286 -1.375 -23.658 1.00 87.31 215 GLU A C 1
ATOM 1746 O O . GLU A 1 215 ? 14.759 -0.373 -23.181 1.00 87.31 215 GLU A O 1
ATOM 1751 N N . TRP A 1 216 ? 16.617 -1.528 -23.630 1.00 88.06 216 TRP A N 1
ATOM 1752 C CA . TRP A 1 216 ? 17.509 -0.512 -23.057 1.00 88.06 216 TRP A CA 1
ATOM 1753 C C . TRP A 1 216 ? 17.629 0.741 -23.923 1.00 88.06 216 TRP A C 1
ATOM 1755 O O . TRP A 1 216 ? 17.905 1.813 -23.386 1.00 88.06 216 TRP A O 1
ATOM 1765 N N . GLN A 1 217 ? 17.435 0.622 -25.237 1.00 88.75 217 GLN A N 1
ATOM 1766 C CA . GLN A 1 217 ? 17.357 1.767 -26.135 1.00 88.75 217 GLN A CA 1
ATOM 1767 C C . GLN A 1 217 ? 16.114 2.603 -25.824 1.00 88.75 217 GLN A C 1
ATOM 1769 O O . GLN A 1 217 ? 16.248 3.792 -25.551 1.00 88.75 217 GLN A O 1
ATOM 1774 N N . GLU A 1 218 ? 14.940 1.970 -25.776 1.00 88.44 218 GLU A N 1
ATOM 1775 C CA . GLU A 1 218 ? 13.678 2.617 -25.404 1.00 88.44 218 GLU A CA 1
ATOM 1776 C C . GLU A 1 218 ? 13.774 3.258 -24.015 1.00 88.44 218 GLU A C 1
ATOM 1778 O O . GLU A 1 218 ? 13.479 4.440 -23.856 1.00 88.44 218 GLU A O 1
ATOM 1783 N N . ALA A 1 219 ? 14.303 2.525 -23.030 1.00 85.88 219 ALA A N 1
ATOM 1784 C CA . ALA A 1 219 ? 14.504 3.044 -21.681 1.00 85.88 219 ALA A CA 1
ATOM 1785 C C . ALA A 1 219 ? 15.412 4.271 -21.641 1.00 85.88 219 ALA A C 1
ATOM 1787 O O . ALA A 1 219 ? 15.149 5.227 -20.914 1.00 85.88 219 ALA A O 1
ATOM 1788 N N . ARG A 1 220 ? 16.505 4.260 -22.406 1.00 85.50 220 ARG A N 1
ATOM 1789 C CA . ARG A 1 220 ? 17.412 5.404 -22.480 1.00 85.50 220 ARG A CA 1
ATOM 1790 C C . ARG A 1 220 ? 16.706 6.609 -23.093 1.00 85.50 220 ARG A C 1
ATOM 1792 O O . ARG A 1 220 ? 16.834 7.703 -22.553 1.00 85.50 220 ARG A O 1
ATOM 1799 N N . ASP A 1 221 ? 15.993 6.412 -24.193 1.00 87.56 221 ASP A N 1
ATOM 1800 C CA . ASP A 1 221 ? 15.341 7.495 -24.924 1.00 87.56 221 ASP A CA 1
ATOM 1801 C C . ASP A 1 221 ? 14.203 8.111 -24.074 1.00 87.56 221 ASP A C 1
ATOM 1803 O O . ASP A 1 221 ? 14.144 9.334 -23.923 1.00 87.56 221 ASP A O 1
ATOM 1807 N N . ALA A 1 222 ? 13.412 7.282 -23.380 1.00 85.56 222 ALA A N 1
ATOM 1808 C CA . ALA A 1 222 ? 12.405 7.718 -22.408 1.00 85.56 222 ALA A CA 1
ATOM 1809 C C . ALA A 1 222 ? 13.022 8.507 -21.237 1.00 85.56 222 ALA A C 1
ATOM 1811 O O . ALA A 1 222 ? 12.559 9.596 -20.896 1.00 85.56 222 ALA A O 1
ATOM 1812 N N . LEU A 1 223 ? 14.131 8.032 -20.659 1.00 87.00 223 LEU A N 1
ATOM 1813 C CA . LEU A 1 223 ? 14.804 8.743 -19.565 1.00 87.00 223 LEU A CA 1
ATOM 1814 C C . LEU A 1 223 ? 15.464 10.052 -20.011 1.00 87.00 223 LEU A C 1
ATOM 1816 O O . LEU A 1 223 ? 15.545 10.986 -19.212 1.00 87.00 223 LEU A O 1
ATOM 1820 N N . LEU A 1 224 ? 15.957 10.132 -21.251 1.00 85.62 224 LEU A N 1
ATOM 1821 C CA . LEU A 1 224 ? 16.538 11.351 -21.825 1.00 85.62 224 LEU A CA 1
ATOM 1822 C C . LEU A 1 224 ? 15.475 12.412 -22.119 1.00 85.62 224 LEU A C 1
ATOM 1824 O O . LEU A 1 224 ? 15.735 13.596 -21.915 1.00 85.62 224 LEU A O 1
ATOM 1828 N N . SER A 1 225 ? 14.284 11.992 -22.553 1.00 84.38 225 SER A N 1
ATOM 1829 C CA . SER A 1 225 ? 13.144 12.891 -22.776 1.00 84.38 225 SER A CA 1
ATOM 1830 C C . SER A 1 225 ? 12.588 13.508 -21.482 1.00 84.38 225 SER A C 1
ATOM 1832 O O . SER A 1 225 ? 11.857 14.493 -21.538 1.00 84.38 225 SER A O 1
ATOM 1834 N N . ASN A 1 226 ? 12.965 12.968 -20.312 1.00 80.69 226 ASN A N 1
ATOM 1835 C CA . ASN A 1 226 ? 12.398 13.288 -18.995 1.00 80.69 226 ASN A CA 1
ATOM 1836 C C . ASN A 1 226 ? 10.876 13.063 -18.891 1.00 80.69 226 ASN A C 1
ATOM 1838 O O . ASN A 1 226 ? 10.256 13.564 -17.953 1.00 80.69 226 ASN A O 1
ATOM 1842 N N . GLU A 1 227 ? 10.277 12.303 -19.809 1.00 78.12 227 GLU A N 1
ATOM 1843 C CA . GLU A 1 227 ? 8.872 11.893 -19.715 1.00 78.12 227 GLU A CA 1
ATOM 1844 C C . GLU A 1 227 ? 8.667 10.874 -18.588 1.00 78.12 227 GLU A C 1
ATOM 1846 O O . GLU A 1 227 ? 7.657 10.905 -17.883 1.00 78.12 227 GLU A O 1
ATOM 1851 N N . GLU A 1 228 ? 9.663 10.012 -18.361 1.00 83.75 228 GLU A N 1
ATOM 1852 C CA . GLU A 1 228 ? 9.606 8.955 -17.358 1.00 83.75 228 GLU A CA 1
ATOM 1853 C C . GLU A 1 228 ? 10.791 8.993 -16.388 1.00 83.75 228 GLU A C 1
ATOM 1855 O O . GLU A 1 228 ? 11.897 9.453 -16.696 1.00 83.75 228 GLU A O 1
ATOM 1860 N N . ALA A 1 229 ? 10.553 8.460 -15.190 1.00 88.81 229 ALA A N 1
ATOM 1861 C CA . ALA A 1 229 ? 11.575 8.225 -14.180 1.00 88.81 229 ALA A CA 1
ATOM 1862 C C . ALA A 1 229 ? 11.548 6.756 -13.756 1.00 88.81 229 ALA A C 1
ATOM 1864 O O . ALA A 1 229 ? 10.494 6.120 -13.739 1.00 88.81 229 ALA A O 1
ATOM 1865 N N . ILE A 1 230 ? 12.702 6.205 -13.375 1.00 91.06 230 ILE A N 1
ATOM 1866 C CA . ILE A 1 230 ? 12.737 4.864 -12.789 1.00 91.06 230 ILE A CA 1
ATOM 1867 C C . ILE A 1 230 ? 12.337 4.947 -11.316 1.00 91.06 230 ILE A C 1
ATOM 1869 O O . ILE A 1 230 ? 12.933 5.685 -10.528 1.00 91.06 230 ILE A O 1
ATOM 1873 N N . THR A 1 231 ? 11.380 4.118 -10.921 1.00 92.31 231 THR A N 1
ATOM 1874 C CA . THR A 1 231 ? 10.905 4.008 -9.546 1.00 92.31 231 THR A CA 1
ATOM 1875 C C . THR A 1 231 ? 11.104 2.585 -9.038 1.00 92.31 231 THR A C 1
ATOM 1877 O O . THR A 1 231 ? 10.684 1.602 -9.651 1.00 92.31 231 THR A O 1
ATOM 1880 N N . SER A 1 232 ? 11.757 2.472 -7.883 1.00 93.38 232 SER A N 1
ATOM 1881 C CA . SER A 1 232 ? 11.772 1.241 -7.099 1.00 93.38 232 SER A CA 1
ATOM 1882 C C . SER A 1 232 ? 10.552 1.232 -6.181 1.00 93.38 232 SER A C 1
ATOM 1884 O O . SER A 1 232 ? 10.311 2.218 -5.483 1.00 93.38 232 SER A O 1
ATOM 1886 N N . TYR A 1 233 ? 9.810 0.131 -6.134 1.00 94.56 233 TYR A N 1
ATOM 1887 C CA . TYR A 1 233 ? 8.613 0.031 -5.311 1.00 94.56 233 TYR A CA 1
ATOM 1888 C C . TYR A 1 233 ? 8.466 -1.304 -4.592 1.00 94.56 233 TYR A C 1
ATOM 1890 O O . TYR A 1 233 ? 8.906 -2.349 -5.064 1.00 94.56 233 TYR A O 1
ATOM 1898 N N . PHE A 1 234 ? 7.829 -1.253 -3.427 1.00 95.19 234 PHE A N 1
ATOM 1899 C CA . PHE A 1 234 ? 7.315 -2.425 -2.727 1.00 95.19 234 PHE A CA 1
ATOM 1900 C C . PHE A 1 234 ? 5.797 -2.416 -2.855 1.00 95.19 234 PHE A C 1
ATOM 1902 O O . PHE A 1 234 ? 5.180 -1.372 -2.659 1.00 95.19 234 PHE A O 1
ATOM 1909 N N . TYR A 1 235 ? 5.216 -3.569 -3.169 1.00 94.69 235 TYR A N 1
ATOM 1910 C CA . TYR A 1 235 ? 3.775 -3.745 -3.285 1.00 94.69 235 TYR A CA 1
ATOM 1911 C C . TYR A 1 235 ? 3.366 -4.961 -2.461 1.00 94.69 235 TYR A C 1
ATOM 1913 O O . TYR A 1 235 ? 3.788 -6.088 -2.744 1.00 94.69 235 TYR A O 1
ATOM 1921 N N . GLY A 1 236 ? 2.593 -4.723 -1.409 1.00 94.25 236 GLY A N 1
ATOM 1922 C CA . GLY A 1 236 ? 2.184 -5.751 -0.469 1.00 94.25 236 GLY A CA 1
ATOM 1923 C C . GLY A 1 236 ? 0.782 -5.535 0.062 1.00 94.25 236 GLY A C 1
ATOM 1924 O O . GLY A 1 236 ? 0.234 -4.437 0.024 1.00 94.25 236 GLY A O 1
ATOM 1925 N N . ILE A 1 237 ? 0.219 -6.616 0.578 1.00 94.69 237 ILE A N 1
ATOM 1926 C CA . ILE A 1 237 ? -1.061 -6.621 1.267 1.00 94.69 237 ILE A CA 1
ATOM 1927 C C . ILE A 1 237 ? -0.890 -7.356 2.589 1.00 94.69 237 ILE A C 1
ATOM 1929 O O . ILE A 1 237 ? -0.217 -8.383 2.658 1.00 94.69 237 ILE A O 1
ATOM 1933 N N . THR A 1 238 ? -1.480 -6.824 3.649 1.00 95.62 238 THR A N 1
ATOM 1934 C CA . THR A 1 238 ? -1.648 -7.548 4.906 1.00 95.62 238 THR A CA 1
ATOM 1935 C C . THR A 1 238 ? -3.126 -7.638 5.198 1.00 95.62 238 THR A C 1
ATOM 1937 O O . THR A 1 238 ? -3.786 -6.608 5.274 1.00 95.62 238 THR A O 1
ATOM 1940 N N . PHE A 1 239 ? -3.640 -8.847 5.369 1.00 95.00 239 PHE A N 1
ATOM 1941 C CA . PHE A 1 239 ? -5.021 -9.053 5.774 1.00 95.00 239 PHE A CA 1
ATOM 1942 C C . PHE A 1 239 ? -5.108 -9.595 7.197 1.00 95.00 239 PHE A C 1
ATOM 1944 O O . PHE A 1 239 ? -4.142 -10.144 7.740 1.00 95.00 239 PHE A O 1
ATOM 1951 N N . PHE A 1 240 ? -6.282 -9.414 7.788 1.00 94.44 240 PHE A N 1
ATOM 1952 C CA . PHE A 1 240 ? -6.579 -9.769 9.162 1.00 94.44 240 PHE A CA 1
ATOM 1953 C C . PHE A 1 240 ? -7.694 -10.804 9.214 1.00 94.44 240 PHE A C 1
ATOM 1955 O O . PHE A 1 240 ? -8.710 -10.671 8.539 1.00 94.44 240 PHE A O 1
ATOM 1962 N N . CYS A 1 241 ? -7.523 -11.836 10.028 1.00 94.00 241 CYS A N 1
ATOM 1963 C CA . CYS A 1 241 ? -8.530 -12.878 10.201 1.00 94.00 241 CYS A CA 1
ATOM 1964 C C . CYS A 1 241 ? -8.602 -13.346 11.657 1.00 94.00 241 CYS A C 1
ATOM 1966 O O . CYS A 1 241 ? -7.743 -13.006 12.479 1.00 94.00 241 CYS A O 1
ATOM 1968 N N . ALA A 1 242 ? -9.651 -14.108 11.973 1.00 93.25 242 ALA A N 1
ATOM 1969 C CA . ALA A 1 242 ? -9.784 -14.775 13.262 1.00 93.25 242 ALA A CA 1
ATOM 1970 C C . ALA A 1 242 ? -8.599 -15.729 13.504 1.00 93.25 242 ALA A C 1
ATOM 1972 O O . ALA A 1 242 ? -7.948 -16.182 12.559 1.00 93.25 242 ALA A O 1
ATOM 1973 N N . ASP A 1 243 ? -8.302 -16.038 14.769 1.00 93.56 243 ASP A N 1
ATOM 1974 C CA . ASP A 1 243 ? -7.212 -16.952 15.133 1.00 93.56 243 ASP A CA 1
ATOM 1975 C C . ASP A 1 243 ? -7.555 -18.428 14.877 1.00 93.56 243 ASP A C 1
ATOM 1977 O O . ASP A 1 243 ? -7.591 -19.243 15.793 1.00 93.56 243 ASP A O 1
ATOM 1981 N N . ASP A 1 244 ? -7.764 -18.766 13.608 1.00 94.56 244 ASP A N 1
ATOM 1982 C CA . ASP A 1 244 ? -8.142 -20.090 13.126 1.00 94.56 244 ASP A CA 1
ATOM 1983 C C . ASP A 1 244 ? -7.308 -20.475 11.886 1.00 94.56 244 ASP A C 1
ATOM 1985 O O . ASP A 1 244 ? -6.955 -19.622 11.060 1.00 94.56 244 ASP A O 1
ATOM 1989 N N . ASP A 1 245 ? -6.888 -21.741 11.802 1.00 93.25 245 ASP A N 1
ATOM 1990 C CA . ASP A 1 245 ? -6.018 -22.240 10.727 1.00 93.25 245 ASP A CA 1
ATOM 1991 C C . ASP A 1 245 ? -6.759 -22.383 9.394 1.00 93.25 245 ASP A C 1
ATOM 1993 O O . ASP A 1 245 ? -6.209 -21.996 8.358 1.00 93.25 245 ASP A O 1
ATOM 1997 N N . ASP A 1 246 ? -8.006 -22.851 9.422 1.00 94.38 246 ASP A N 1
ATOM 1998 C CA . ASP A 1 246 ? -8.822 -23.064 8.228 1.00 94.38 246 ASP A CA 1
ATOM 1999 C C . ASP A 1 246 ? -9.253 -21.721 7.633 1.00 94.38 246 ASP A C 1
ATOM 2001 O O . ASP A 1 246 ? -9.117 -21.498 6.426 1.00 94.38 246 ASP A O 1
ATOM 2005 N N . VAL A 1 247 ? -9.675 -20.779 8.487 1.00 92.56 247 VAL A N 1
ATOM 2006 C CA . VAL A 1 247 ? -10.016 -19.410 8.065 1.00 92.56 247 VAL A CA 1
ATOM 2007 C C . VAL A 1 247 ? -8.800 -18.727 7.438 1.00 92.56 247 VAL A C 1
ATOM 2009 O O . VAL A 1 247 ? -8.899 -18.127 6.368 1.00 92.56 247 VAL A O 1
ATOM 2012 N N . MET A 1 248 ? -7.624 -18.847 8.060 1.00 93.88 248 MET A N 1
ATOM 2013 C CA . MET A 1 248 ? -6.396 -18.246 7.536 1.00 93.88 248 MET A CA 1
ATOM 2014 C C . MET A 1 248 ? -6.002 -18.826 6.172 1.00 93.88 248 MET A C 1
ATOM 2016 O O . MET A 1 248 ? -5.639 -18.068 5.266 1.00 93.88 248 MET A O 1
ATOM 2020 N N . ALA A 1 249 ? -6.088 -20.147 6.001 1.00 94.31 249 ALA A N 1
ATOM 2021 C CA . ALA A 1 249 ? -5.797 -20.798 4.728 1.00 94.31 249 ALA A CA 1
ATOM 2022 C C . ALA A 1 249 ? -6.781 -20.357 3.632 1.00 94.31 249 ALA A C 1
ATOM 2024 O O . ALA A 1 249 ? -6.360 -19.990 2.532 1.00 94.31 249 ALA A O 1
ATOM 2025 N N . GLN A 1 250 ? -8.077 -20.316 3.953 1.00 93.00 250 GLN A N 1
ATOM 2026 C CA . GLN A 1 250 ? -9.124 -19.894 3.029 1.00 93.00 250 GLN A CA 1
ATOM 2027 C C . GLN A 1 250 ? -8.944 -18.438 2.577 1.00 93.00 250 GLN A C 1
ATOM 2029 O O . GLN A 1 250 ? -8.982 -18.159 1.377 1.00 93.00 250 GLN A O 1
ATOM 2034 N N . GLU A 1 251 ? -8.707 -17.512 3.510 1.00 93.06 251 GLU A N 1
ATOM 2035 C CA . GLU A 1 251 ? -8.505 -16.094 3.191 1.00 93.06 251 GLU A CA 1
ATOM 2036 C C . GLU A 1 251 ? -7.196 -15.843 2.430 1.00 93.06 251 GLU A C 1
ATOM 2038 O O . GLU A 1 251 ? -7.157 -14.992 1.537 1.00 93.06 251 GLU A O 1
ATOM 2043 N N . THR A 1 252 ? -6.144 -16.627 2.701 1.00 94.81 252 THR A N 1
ATOM 2044 C CA . THR A 1 252 ? -4.887 -16.568 1.935 1.00 94.81 252 THR A CA 1
ATOM 2045 C C . THR A 1 252 ? -5.123 -16.922 0.467 1.00 94.81 252 THR A C 1
ATOM 2047 O O . THR A 1 252 ? -4.714 -16.171 -0.419 1.00 94.81 252 THR A O 1
ATOM 2050 N N . GLU A 1 253 ? -5.796 -18.043 0.193 1.00 93.69 253 GLU A N 1
ATOM 2051 C CA . GLU A 1 253 ? -6.072 -18.481 -1.180 1.00 93.69 253 GLU A CA 1
ATOM 2052 C C . GLU A 1 253 ? -7.053 -17.543 -1.892 1.00 93.69 253 GLU A C 1
ATOM 2054 O O . GLU A 1 253 ? -6.850 -17.213 -3.059 1.00 93.69 253 GLU A O 1
ATOM 2059 N N . ARG A 1 254 ? -8.082 -17.040 -1.197 1.00 92.06 254 ARG A N 1
ATOM 2060 C CA . ARG A 1 254 ? -9.001 -16.025 -1.745 1.00 92.06 254 ARG A CA 1
ATOM 2061 C C . ARG A 1 254 ? -8.257 -14.764 -2.165 1.00 92.06 254 ARG A C 1
ATOM 2063 O O . ARG A 1 254 ? -8.387 -14.337 -3.310 1.00 92.06 254 ARG A O 1
ATOM 2070 N N . THR A 1 255 ? -7.430 -14.228 -1.270 1.00 93.69 255 THR A N 1
ATOM 2071 C CA . THR A 1 255 ? -6.617 -13.040 -1.542 1.00 93.69 255 THR A CA 1
ATOM 2072 C C . THR A 1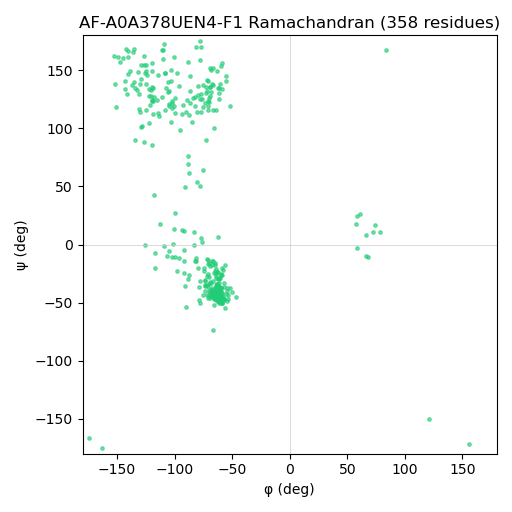 255 ? -5.694 -13.297 -2.726 1.00 93.69 255 THR A C 1
ATOM 2074 O O . THR A 1 255 ? -5.710 -12.543 -3.693 1.00 93.69 255 THR A O 1
ATOM 2077 N N . LYS A 1 256 ? -4.947 -14.406 -2.717 1.00 94.25 256 LYS A N 1
ATOM 2078 C CA . LYS A 1 256 ? -4.060 -14.788 -3.821 1.00 94.25 256 LYS A CA 1
ATOM 2079 C C . LYS A 1 256 ? -4.792 -14.842 -5.166 1.00 94.25 256 LYS A C 1
ATOM 2081 O O . LYS A 1 256 ? -4.333 -14.232 -6.130 1.00 94.25 256 LYS A O 1
ATOM 2086 N N . ASN A 1 257 ? -5.941 -15.513 -5.212 1.00 92.94 257 ASN A N 1
ATOM 2087 C CA . ASN A 1 257 ? -6.752 -15.640 -6.419 1.00 92.94 257 ASN A CA 1
ATOM 2088 C C . ASN A 1 257 ? -7.260 -14.281 -6.923 1.00 92.94 257 ASN A C 1
ATOM 2090 O O . ASN A 1 257 ? -7.259 -14.053 -8.131 1.00 92.94 257 ASN A O 1
ATOM 2094 N N . ALA A 1 258 ? -7.650 -13.369 -6.026 1.00 91.94 258 ALA A N 1
ATOM 2095 C CA . ALA A 1 258 ? -8.107 -12.031 -6.401 1.00 91.94 258 ALA A CA 1
ATOM 2096 C C . ALA A 1 258 ? -7.011 -11.221 -7.121 1.00 91.94 258 ALA A C 1
ATOM 2098 O O . ALA A 1 258 ? -7.279 -10.570 -8.130 1.00 91.94 258 ALA A O 1
ATOM 2099 N N . PHE A 1 259 ? -5.758 -11.311 -6.661 1.00 92.81 259 PHE A N 1
ATOM 2100 C CA . PHE A 1 259 ? -4.619 -10.683 -7.339 1.00 92.81 259 PHE A CA 1
ATOM 2101 C C . PHE A 1 259 ? -4.262 -11.378 -8.658 1.00 92.81 259 PHE A C 1
ATOM 2103 O O . PHE A 1 259 ? -4.071 -10.706 -9.676 1.00 92.81 259 PHE A O 1
ATOM 2110 N N . GLU A 1 260 ? -4.193 -12.713 -8.667 1.00 91.94 260 GLU A N 1
ATOM 2111 C CA . GLU A 1 260 ? -3.782 -13.475 -9.854 1.00 91.94 260 GLU A CA 1
ATOM 2112 C C . GLU A 1 260 ? -4.756 -13.288 -11.025 1.00 91.94 260 GLU A C 1
ATOM 2114 O O . GLU A 1 260 ? -4.322 -13.185 -12.173 1.00 91.94 260 GLU A O 1
ATOM 2119 N N . GLN A 1 261 ? -6.055 -13.140 -10.747 1.00 90.19 261 GLN A N 1
ATOM 2120 C CA . GLN A 1 261 ? -7.069 -12.813 -11.756 1.00 90.19 261 GLN A CA 1
ATOM 2121 C C . GLN A 1 261 ? -6.835 -11.462 -12.442 1.00 90.19 261 GLN A C 1
ATOM 2123 O O . GLN A 1 261 ? -7.195 -11.306 -13.607 1.00 90.19 261 GLN A O 1
ATOM 2128 N N . GLN A 1 262 ? -6.202 -10.506 -11.756 1.00 90.44 262 GLN A N 1
ATOM 2129 C CA . GLN A 1 262 ? -5.816 -9.209 -12.325 1.00 90.44 262 GLN A CA 1
ATOM 2130 C C . GLN A 1 262 ? -4.380 -9.203 -12.881 1.00 90.44 262 GLN A C 1
ATOM 2132 O O . GLN A 1 262 ? -3.819 -8.144 -13.169 1.00 90.44 262 GLN A O 1
ATOM 2137 N N . GLY A 1 263 ? -3.764 -10.382 -13.033 1.00 90.62 263 GLY A N 1
ATOM 2138 C CA . GLY A 1 263 ? -2.410 -10.539 -13.569 1.00 90.62 263 GLY A CA 1
ATOM 2139 C C . GLY A 1 263 ? -1.293 -10.221 -12.570 1.00 90.62 263 GLY A C 1
ATOM 2140 O O . GLY A 1 263 ? -0.126 -10.147 -12.962 1.00 90.62 263 GLY A O 1
ATOM 2141 N N . LEU A 1 264 ? -1.621 -10.052 -11.286 1.00 93.38 264 LEU A N 1
ATOM 2142 C CA . LEU A 1 264 ? -0.660 -9.774 -10.222 1.00 93.38 264 LEU A CA 1
ATOM 2143 C C . LEU A 1 264 ? -0.336 -11.062 -9.468 1.00 93.38 264 LEU A C 1
ATOM 2145 O O . LEU A 1 264 ? -1.169 -11.627 -8.768 1.00 93.38 264 LEU A O 1
ATOM 2149 N N . LYS A 1 265 ? 0.903 -11.539 -9.587 1.00 93.88 265 LYS A N 1
ATOM 2150 C CA . LYS A 1 265 ? 1.339 -12.735 -8.862 1.00 93.88 265 LYS A CA 1
ATOM 2151 C C . LYS A 1 265 ? 1.854 -12.351 -7.478 1.00 93.88 265 LYS A C 1
ATOM 2153 O O . LYS A 1 265 ? 2.917 -11.738 -7.366 1.00 93.88 265 LYS A O 1
ATOM 2158 N N . VAL A 1 266 ? 1.126 -12.736 -6.436 1.00 93.88 266 VAL A N 1
ATOM 2159 C CA . VAL A 1 266 ? 1.488 -12.476 -5.035 1.00 93.88 266 VAL A CA 1
ATOM 2160 C C . VAL A 1 266 ? 1.939 -13.750 -4.327 1.00 93.88 266 VAL A C 1
ATOM 2162 O O . VAL A 1 266 ? 1.466 -14.849 -4.612 1.00 93.88 266 VAL A O 1
ATOM 2165 N N . VAL A 1 267 ? 2.864 -13.598 -3.385 1.00 93.88 267 VAL A N 1
ATOM 2166 C CA . VAL A 1 267 ? 3.402 -14.681 -2.555 1.00 93.88 267 VAL A CA 1
ATOM 2167 C C . VAL A 1 267 ? 3.268 -14.332 -1.081 1.00 93.88 267 VAL A C 1
ATOM 2169 O O . VAL A 1 267 ? 3.341 -13.162 -0.699 1.00 93.88 267 VAL A O 1
ATOM 2172 N N . ARG A 1 268 ? 3.073 -15.351 -0.241 1.00 94.06 268 ARG A N 1
ATOM 2173 C CA . ARG A 1 268 ? 3.029 -15.177 1.213 1.00 94.06 268 ARG A CA 1
ATOM 2174 C C . ARG A 1 268 ? 4.418 -14.811 1.736 1.00 94.06 268 ARG A C 1
ATOM 2176 O O . ARG A 1 268 ? 5.418 -15.408 1.343 1.00 94.06 268 ARG A O 1
ATOM 2183 N N . ALA A 1 269 ? 4.474 -13.825 2.623 1.00 92.00 269 ALA A N 1
ATOM 2184 C CA . ALA A 1 269 ? 5.709 -13.305 3.194 1.00 92.00 269 ALA A CA 1
ATOM 2185 C C . ALA A 1 269 ? 6.121 -14.099 4.448 1.00 92.00 269 ALA A C 1
ATOM 2187 O O . ALA A 1 269 ? 6.202 -13.546 5.547 1.00 92.00 269 ALA A O 1
ATOM 2188 N N . ASP A 1 270 ? 6.371 -15.401 4.287 1.00 91.25 270 ASP A N 1
ATOM 2189 C CA . ASP A 1 270 ? 6.803 -16.272 5.387 1.00 91.25 270 ASP A CA 1
ATOM 2190 C C . ASP A 1 270 ? 8.142 -15.803 5.961 1.00 91.25 270 ASP A C 1
ATOM 2192 O O . ASP A 1 270 ? 9.059 -15.443 5.222 1.00 91.25 270 ASP A O 1
ATOM 2196 N N . PHE A 1 271 ? 8.233 -15.759 7.292 1.00 89.81 271 PHE A N 1
ATOM 2197 C CA . PHE A 1 271 ? 9.320 -15.143 8.073 1.00 89.81 271 PHE A CA 1
ATOM 2198 C C . PHE A 1 271 ? 9.583 -13.645 7.824 1.00 89.81 271 PHE A C 1
ATOM 2200 O O . PHE A 1 271 ? 10.432 -13.054 8.492 1.00 89.81 271 PHE A O 1
ATOM 2207 N N . MET A 1 272 ? 8.872 -13.015 6.887 1.00 92.38 272 MET A N 1
ATOM 2208 C CA . MET A 1 272 ? 9.049 -11.616 6.483 1.00 92.38 272 MET A CA 1
ATOM 2209 C C . MET A 1 272 ? 7.842 -10.751 6.870 1.00 92.38 272 MET A C 1
ATOM 2211 O O . MET A 1 272 ? 7.673 -9.641 6.362 1.00 92.38 272 MET A O 1
ATOM 2215 N N . GLN A 1 273 ? 7.002 -11.229 7.792 1.00 91.12 273 GLN A N 1
ATOM 2216 C CA . GLN A 1 273 ? 5.780 -10.536 8.198 1.00 91.12 273 GLN A CA 1
ATOM 2217 C C . GLN A 1 273 ? 6.102 -9.200 8.863 1.00 91.12 273 GLN A C 1
ATOM 2219 O O . GLN A 1 273 ? 5.535 -8.180 8.491 1.00 91.12 273 GLN A O 1
ATOM 2224 N N . ILE A 1 274 ? 7.076 -9.174 9.781 1.00 91.94 274 ILE A N 1
ATOM 2225 C CA . ILE A 1 274 ? 7.486 -7.940 10.470 1.00 91.94 274 ILE A CA 1
ATOM 2226 C C . ILE A 1 274 ? 7.956 -6.883 9.470 1.00 91.94 274 ILE A C 1
ATOM 2228 O O . ILE A 1 274 ? 7.576 -5.723 9.586 1.00 91.94 274 ILE A O 1
ATOM 2232 N N . ARG A 1 275 ? 8.722 -7.279 8.446 1.00 91.94 275 ARG A N 1
ATOM 2233 C CA . ARG A 1 275 ? 9.142 -6.381 7.363 1.00 91.94 275 ARG A CA 1
ATOM 2234 C C . ARG A 1 27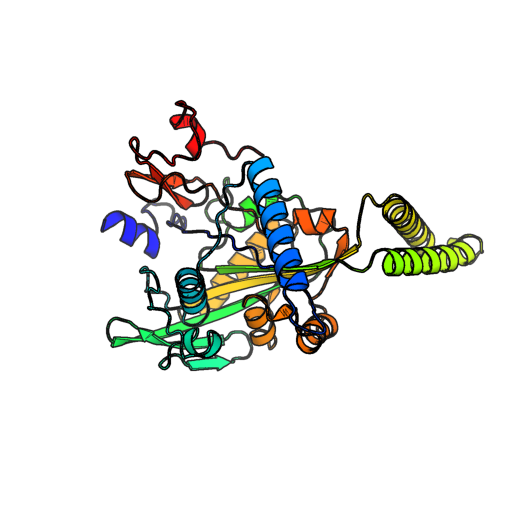5 ? 7.922 -5.768 6.665 1.00 91.94 275 ARG A C 1
ATOM 2236 O O . ARG A 1 275 ? 7.875 -4.554 6.493 1.00 91.94 275 ARG A O 1
ATOM 2243 N N . ASN A 1 276 ? 6.931 -6.579 6.296 1.00 92.56 276 ASN A N 1
ATOM 2244 C CA . ASN A 1 276 ? 5.729 -6.100 5.604 1.00 92.56 276 ASN A CA 1
ATOM 2245 C C . ASN A 1 276 ? 4.858 -5.198 6.489 1.00 92.56 276 ASN A C 1
ATOM 2247 O O . ASN A 1 276 ? 4.379 -4.176 6.006 1.00 92.56 276 ASN A O 1
ATOM 2251 N N . ILE A 1 277 ? 4.711 -5.517 7.778 1.00 91.88 277 ILE A N 1
ATOM 2252 C CA . ILE A 1 277 ? 4.015 -4.638 8.727 1.00 91.88 277 ILE A CA 1
ATOM 2253 C C . ILE A 1 277 ? 4.753 -3.311 8.876 1.00 91.88 277 ILE A C 1
ATOM 2255 O O . ILE A 1 277 ? 4.127 -2.258 8.834 1.00 91.88 277 ILE A O 1
ATOM 2259 N N . LEU A 1 278 ? 6.084 -3.334 8.984 1.00 92.12 278 LEU A N 1
ATOM 2260 C CA . LEU A 1 278 ? 6.868 -2.105 9.040 1.00 92.12 278 LEU A CA 1
ATOM 2261 C C . LEU A 1 278 ? 6.662 -1.252 7.786 1.00 92.12 278 LEU A C 1
ATOM 2263 O O . LEU A 1 278 ? 6.572 -0.041 7.934 1.00 92.12 278 LEU A O 1
ATOM 2267 N N . ALA A 1 279 ? 6.527 -1.842 6.592 1.00 92.00 279 ALA A N 1
ATOM 2268 C CA . ALA A 1 279 ? 6.176 -1.086 5.384 1.00 92.00 279 ALA A CA 1
ATOM 2269 C C . ALA A 1 279 ? 4.809 -0.392 5.474 1.00 92.00 279 ALA A C 1
ATOM 2271 O O . ALA A 1 279 ? 4.652 0.676 4.890 1.00 92.00 279 ALA A O 1
ATOM 2272 N N . ALA A 1 280 ? 3.836 -0.980 6.174 1.00 91.81 280 ALA A N 1
ATOM 2273 C CA . ALA A 1 280 ? 2.510 -0.389 6.349 1.00 91.81 280 ALA A CA 1
ATOM 2274 C C . ALA A 1 280 ? 2.509 0.789 7.340 1.00 91.81 280 ALA A C 1
ATOM 2276 O O . ALA A 1 280 ? 1.625 1.643 7.279 1.00 91.81 280 ALA A O 1
ATOM 2277 N N . ILE A 1 281 ? 3.493 0.854 8.245 1.00 92.81 281 ILE A N 1
ATOM 2278 C CA . ILE A 1 281 ? 3.641 1.970 9.183 1.00 92.81 281 ILE A CA 1
ATOM 2279 C C . ILE A 1 281 ? 4.257 3.170 8.442 1.00 92.81 281 ILE A C 1
ATOM 2281 O O . ILE A 1 281 ? 5.353 3.053 7.887 1.00 92.81 281 ILE A O 1
ATOM 2285 N N . PRO A 1 282 ? 3.618 4.351 8.466 1.00 90.50 282 PRO A N 1
ATOM 2286 C CA . PRO A 1 282 ? 4.130 5.544 7.804 1.00 90.50 282 PRO A CA 1
ATOM 2287 C C . PRO A 1 282 ? 5.551 5.928 8.229 1.00 90.50 282 PRO A C 1
ATOM 2289 O O . PRO A 1 282 ? 5.944 5.792 9.387 1.00 90.50 282 PRO A O 1
ATOM 2292 N N . PHE A 1 283 ? 6.320 6.462 7.276 1.00 88.81 283 PHE A N 1
ATOM 2293 C CA . PHE A 1 283 ? 7.673 7.022 7.448 1.00 88.81 283 PHE A CA 1
ATOM 2294 C C . PHE A 1 283 ? 8.804 6.035 7.796 1.00 88.81 283 PHE A C 1
ATOM 2296 O O . PHE A 1 283 ? 9.977 6.407 7.689 1.00 88.81 283 PHE A O 1
ATOM 2303 N N . THR A 1 284 ? 8.513 4.777 8.132 1.00 86.94 284 THR A N 1
ATOM 2304 C CA . THR A 1 284 ? 9.526 3.752 8.465 1.00 86.94 284 THR A CA 1
ATOM 2305 C C . THR A 1 284 ? 10.441 3.415 7.283 1.00 86.94 284 THR A C 1
ATOM 2307 O O . THR A 1 284 ? 11.648 3.229 7.461 1.00 86.94 284 THR A O 1
ATOM 2310 N N . ALA A 1 285 ? 9.891 3.396 6.065 1.00 81.31 285 ALA A N 1
ATOM 2311 C CA . ALA A 1 285 ? 10.592 3.057 4.828 1.00 81.31 285 ALA A CA 1
ATOM 2312 C C . ALA A 1 285 ? 11.704 4.056 4.459 1.00 81.31 285 ALA A C 1
ATOM 2314 O O . ALA A 1 285 ? 12.595 3.732 3.675 1.00 81.31 285 ALA A O 1
ATOM 2315 N N . THR A 1 286 ? 11.711 5.245 5.074 1.00 81.62 286 THR A N 1
ATOM 2316 C CA . THR A 1 286 ? 12.805 6.227 4.958 1.00 81.62 286 THR A CA 1
ATOM 2317 C C . THR A 1 286 ? 14.129 5.682 5.500 1.00 81.62 286 THR A C 1
ATOM 2319 O O . THR A 1 286 ? 15.206 6.159 5.131 1.00 81.62 286 THR A O 1
ATOM 2322 N N . ASN A 1 287 ? 14.067 4.691 6.394 1.00 86.12 287 ASN A N 1
ATOM 2323 C CA . ASN A 1 287 ? 15.242 4.071 6.979 1.00 86.12 287 ASN A CA 1
ATOM 2324 C C . ASN A 1 287 ? 15.977 3.202 5.947 1.00 86.12 287 ASN A C 1
ATOM 2326 O O . ASN A 1 287 ? 15.492 2.154 5.518 1.00 86.12 287 ASN A O 1
ATOM 2330 N N . ASP A 1 288 ? 17.211 3.594 5.627 1.00 85.38 288 ASP A N 1
ATOM 2331 C CA . ASP A 1 288 ? 18.065 2.889 4.668 1.00 85.38 288 ASP A CA 1
ATOM 2332 C C . ASP A 1 288 ? 18.318 1.427 5.011 1.00 85.38 288 ASP A C 1
ATOM 2334 O O . ASP A 1 288 ? 18.485 0.607 4.109 1.00 85.38 288 ASP A O 1
ATOM 2338 N N . LYS A 1 289 ? 18.381 1.086 6.300 1.00 90.12 289 LYS A N 1
ATOM 2339 C CA . LYS A 1 289 ? 18.615 -0.299 6.719 1.00 90.12 289 LYS A CA 1
ATOM 2340 C C . LYS A 1 289 ? 17.416 -1.172 6.369 1.00 90.12 289 LYS A C 1
ATOM 2342 O O . LYS A 1 289 ? 17.602 -2.245 5.804 1.00 90.12 289 LYS A O 1
ATOM 2347 N N . LEU A 1 290 ? 16.211 -0.675 6.640 1.00 90.81 290 LEU A N 1
ATOM 2348 C CA . LEU A 1 290 ? 14.972 -1.373 6.323 1.00 90.81 290 LEU A CA 1
ATOM 2349 C C . LEU A 1 290 ? 14.796 -1.490 4.803 1.00 90.81 290 LEU A C 1
ATOM 2351 O O . LEU A 1 290 ? 14.556 -2.579 4.296 1.00 90.81 290 LEU A O 1
ATOM 2355 N N . TRP A 1 291 ? 15.015 -0.409 4.049 1.00 91.88 291 TRP A N 1
ATOM 2356 C CA . TRP A 1 291 ? 14.919 -0.459 2.586 1.00 91.88 291 TRP A CA 1
ATOM 2357 C C . TRP A 1 291 ? 15.945 -1.402 1.939 1.00 91.88 291 TRP A C 1
ATOM 2359 O O . TRP A 1 291 ? 15.642 -2.105 0.973 1.00 91.88 291 TRP A O 1
ATOM 2369 N N . LYS A 1 292 ? 17.168 -1.471 2.480 1.00 92.00 292 LYS A N 1
ATOM 2370 C CA . LYS A 1 292 ? 18.162 -2.469 2.053 1.00 92.00 292 LYS A CA 1
ATOM 2371 C C . LYS A 1 292 ? 17.692 -3.896 2.322 1.00 92.00 292 LYS A C 1
ATOM 2373 O O . LYS A 1 292 ? 17.970 -4.766 1.502 1.00 92.00 292 LYS A O 1
ATOM 2378 N N . ASP A 1 293 ? 16.982 -4.131 3.421 1.00 92.00 293 ASP A N 1
ATOM 2379 C CA . ASP A 1 293 ? 16.413 -5.442 3.733 1.00 92.00 293 ASP A CA 1
ATOM 2380 C C . ASP A 1 293 ? 15.302 -5.835 2.745 1.00 92.00 293 ASP A C 1
ATOM 2382 O O . ASP A 1 293 ? 15.329 -6.934 2.186 1.00 92.00 293 ASP A O 1
ATOM 2386 N N . PHE A 1 294 ? 14.413 -4.898 2.393 1.00 92.56 294 PHE A N 1
ATOM 2387 C CA . PHE A 1 294 ? 13.442 -5.081 1.304 1.00 92.56 294 PHE A CA 1
ATOM 2388 C C . PHE A 1 294 ? 14.116 -5.485 -0.016 1.00 92.56 294 PHE A C 1
ATOM 2390 O O . PHE A 1 294 ? 13.650 -6.397 -0.702 1.00 92.56 294 PHE A O 1
ATOM 2397 N N . LYS A 1 295 ? 15.239 -4.846 -0.367 1.00 92.06 295 LYS A N 1
ATOM 2398 C CA . LYS A 1 295 ? 16.013 -5.203 -1.568 1.00 92.06 295 LYS A CA 1
ATOM 2399 C C . LYS A 1 295 ? 16.669 -6.576 -1.453 1.00 92.06 295 LYS A C 1
ATOM 2401 O O . LYS A 1 295 ? 16.620 -7.351 -2.402 1.00 92.06 295 LYS A O 1
ATOM 2406 N N . ARG A 1 296 ? 17.277 -6.891 -0.305 1.00 91.75 296 ARG A N 1
ATOM 2407 C CA . ARG A 1 296 ? 17.979 -8.165 -0.070 1.00 91.75 296 ARG A CA 1
ATOM 2408 C C . ARG A 1 296 ? 17.040 -9.365 -0.154 1.00 91.75 296 ARG A C 1
ATOM 2410 O O . ARG A 1 296 ? 17.437 -10.422 -0.627 1.00 91.75 296 ARG A O 1
ATOM 2417 N N . THR A 1 297 ? 15.812 -9.183 0.304 1.00 89.44 297 THR A N 1
ATOM 2418 C CA . THR A 1 297 ? 14.762 -10.205 0.302 1.00 89.44 297 THR A CA 1
ATOM 2419 C C . THR A 1 297 ? 14.028 -10.321 -1.037 1.00 89.44 297 THR A C 1
ATOM 2421 O O . THR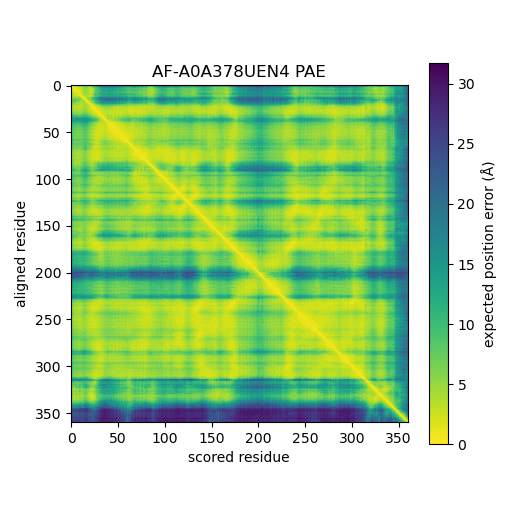 A 1 297 ? 13.130 -11.146 -1.158 1.00 89.44 297 THR A O 1
ATOM 2424 N N . GLY A 1 298 ? 14.387 -9.510 -2.042 1.00 89.25 298 GLY A N 1
ATOM 2425 C CA . GLY A 1 298 ? 13.790 -9.560 -3.381 1.00 89.25 298 GLY A CA 1
ATOM 2426 C C . GLY A 1 298 ? 12.359 -9.021 -3.467 1.00 89.25 298 GLY A C 1
ATOM 2427 O O . GLY A 1 298 ? 11.713 -9.190 -4.491 1.00 89.25 298 GLY A O 1
ATOM 2428 N N . ALA A 1 299 ? 11.855 -8.365 -2.417 1.00 91.75 299 ALA A N 1
ATOM 2429 C CA . ALA A 1 299 ? 10.486 -7.844 -2.392 1.00 91.75 299 ALA A CA 1
ATOM 2430 C C . ALA A 1 299 ? 10.331 -6.489 -3.106 1.00 91.75 299 ALA A C 1
ATOM 2432 O O . ALA A 1 299 ? 9.210 -6.054 -3.364 1.00 91.75 299 ALA A O 1
ATOM 2433 N N . VAL A 1 300 ? 11.444 -5.805 -3.396 1.00 94.12 300 VAL A N 1
ATOM 2434 C CA . VAL A 1 300 ? 11.441 -4.557 -4.171 1.00 94.12 300 VAL A CA 1
ATOM 2435 C C . VAL A 1 300 ? 11.448 -4.882 -5.648 1.00 94.12 300 VAL A C 1
ATOM 2437 O O . VAL A 1 300 ? 12.355 -5.547 -6.144 1.00 94.12 300 VAL A O 1
ATOM 2440 N N . GLN A 1 301 ? 10.483 -4.313 -6.347 1.00 93.75 301 GLN A N 1
ATOM 2441 C CA . GLN A 1 301 ? 10.439 -4.303 -7.790 1.00 93.75 301 GLN A CA 1
ATOM 2442 C C . GLN A 1 301 ? 10.920 -2.954 -8.334 1.00 93.75 301 GLN A C 1
ATOM 2444 O O . GLN A 1 301 ? 10.977 -1.955 -7.616 1.00 93.75 301 GLN A O 1
ATOM 2449 N N . ARG A 1 302 ? 11.294 -2.919 -9.613 1.00 92.12 302 ARG A N 1
ATOM 2450 C CA . ARG A 1 302 ? 11.771 -1.709 -10.297 1.00 92.12 302 ARG A CA 1
ATOM 2451 C C . ARG A 1 302 ? 11.058 -1.578 -11.633 1.00 92.12 302 ARG A C 1
ATOM 2453 O O . ARG A 1 302 ? 10.977 -2.559 -12.366 1.00 92.12 302 ARG A O 1
ATOM 2460 N N . GLY A 1 303 ? 10.558 -0.394 -11.946 1.00 91.44 303 GLY A N 1
ATOM 2461 C CA . GLY A 1 303 ? 9.880 -0.107 -13.208 1.00 91.44 303 GLY A CA 1
ATOM 2462 C C . GLY A 1 303 ? 9.799 1.393 -13.454 1.00 91.44 303 GLY A C 1
ATOM 2463 O O . GLY A 1 303 ? 10.345 2.176 -12.677 1.00 91.44 303 GLY A O 1
ATOM 2464 N N . TYR A 1 304 ? 9.123 1.795 -14.524 1.00 91.38 304 TYR A N 1
ATOM 2465 C CA . TYR A 1 304 ? 8.840 3.206 -14.762 1.00 91.38 304 TYR A CA 1
ATOM 2466 C C . TYR A 1 304 ? 7.835 3.750 -13.751 1.00 91.38 304 TYR A C 1
ATOM 2468 O O . TYR A 1 304 ? 6.976 3.022 -13.242 1.00 91.38 304 TYR A O 1
ATOM 2476 N N . SER A 1 305 ? 7.931 5.048 -13.484 1.00 91.19 305 SER A N 1
ATOM 2477 C CA . SER A 1 305 ? 7.002 5.795 -12.642 1.00 91.19 305 SER A CA 1
ATOM 2478 C C . SER A 1 305 ? 5.558 5.637 -13.118 1.00 91.19 305 SER A C 1
ATOM 2480 O O . SER A 1 305 ? 4.670 5.485 -12.285 1.00 91.19 305 SER A O 1
ATOM 2482 N N . PHE A 1 306 ? 5.326 5.588 -14.433 1.00 90.19 306 PHE A N 1
ATOM 2483 C CA . PHE A 1 306 ? 4.009 5.341 -15.021 1.00 90.19 306 PHE A CA 1
ATOM 2484 C C . PHE A 1 306 ? 3.455 3.952 -14.661 1.00 90.19 306 PHE A C 1
ATOM 2486 O O . PHE A 1 306 ? 2.327 3.822 -14.186 1.00 90.19 306 PHE A O 1
ATOM 2493 N N . ASN A 1 307 ? 4.266 2.900 -14.796 1.00 91.31 307 ASN A N 1
ATOM 2494 C CA . ASN A 1 307 ? 3.862 1.538 -14.435 1.00 91.31 307 ASN A CA 1
ATOM 2495 C C . ASN A 1 307 ? 3.594 1.415 -12.931 1.00 91.31 307 ASN A C 1
ATOM 2497 O O . ASN A 1 307 ? 2.632 0.769 -12.523 1.00 91.31 307 ASN A O 1
ATOM 2501 N N . ALA A 1 308 ? 4.419 2.064 -12.107 1.00 92.00 308 ALA A N 1
ATOM 2502 C CA . ALA A 1 308 ? 4.201 2.125 -10.670 1.00 92.00 308 ALA A CA 1
ATOM 2503 C C . ALA A 1 308 ? 2.908 2.892 -10.336 1.00 92.00 308 ALA A C 1
ATOM 2505 O O . ALA A 1 308 ? 2.137 2.447 -9.490 1.00 92.00 308 ALA A O 1
ATOM 2506 N N . ALA A 1 309 ? 2.620 3.993 -11.036 1.00 90.06 309 ALA A N 1
ATOM 2507 C CA . ALA A 1 309 ? 1.385 4.750 -10.862 1.00 90.06 309 ALA A CA 1
ATOM 2508 C C . ALA A 1 309 ? 0.138 3.896 -11.148 1.00 90.06 309 ALA A C 1
ATOM 2510 O O . ALA A 1 309 ? -0.821 3.949 -10.384 1.00 90.06 309 ALA A O 1
ATOM 2511 N N . ASN A 1 310 ? 0.181 3.041 -12.174 1.00 91.38 310 ASN A N 1
ATOM 2512 C CA . ASN A 1 310 ? -0.906 2.112 -12.502 1.00 91.38 310 ASN A CA 1
ATOM 2513 C C . ASN A 1 310 ? -1.130 1.004 -11.460 1.00 91.38 310 ASN A C 1
ATOM 2515 O O . ASN A 1 310 ? -2.183 0.376 -11.446 1.00 91.38 310 ASN A O 1
ATOM 2519 N N . LEU A 1 311 ? -0.164 0.751 -10.581 1.00 91.56 311 LEU A N 1
ATOM 2520 C CA . LEU A 1 311 ? -0.303 -0.202 -9.478 1.00 91.56 311 LEU A CA 1
ATOM 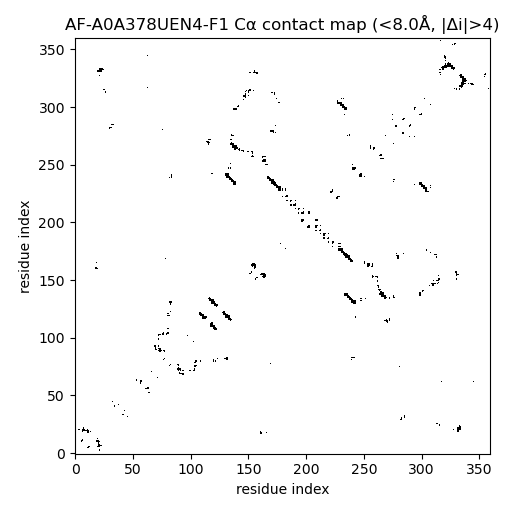2521 C C . LEU A 1 311 ? -0.798 0.463 -8.188 1.00 91.56 311 LEU A C 1
ATOM 2523 O O . LEU A 1 311 ? -1.022 -0.234 -7.202 1.00 91.56 311 LEU A O 1
ATOM 2527 N N . MET A 1 312 ? -0.956 1.791 -8.154 1.00 89.69 312 MET A N 1
ATOM 2528 C CA . MET A 1 312 ? -1.368 2.479 -6.933 1.00 89.69 312 MET A CA 1
ATOM 2529 C C . MET A 1 312 ? -2.746 2.002 -6.455 1.00 89.69 312 MET A C 1
ATOM 2531 O O . MET A 1 312 ? -3.666 1.878 -7.264 1.00 89.69 312 MET A O 1
ATOM 2535 N N . PRO A 1 313 ? -2.937 1.801 -5.137 1.00 83.88 313 PRO A N 1
ATOM 2536 C CA . PRO A 1 313 ? -4.201 1.333 -4.586 1.00 83.88 313 PRO A CA 1
ATOM 2537 C C . PRO A 1 313 ? -5.266 2.448 -4.486 1.00 83.88 313 PRO A C 1
ATOM 2539 O O . PRO A 1 313 ? -5.898 2.635 -3.448 1.00 83.88 313 PRO A O 1
ATOM 2542 N N . ILE A 1 314 ? -5.491 3.184 -5.578 1.00 79.56 314 ILE A N 1
ATOM 2543 C CA . ILE A 1 314 ? -6.559 4.186 -5.729 1.00 79.56 314 ILE A CA 1
ATOM 2544 C C . ILE A 1 314 ? -7.812 3.462 -6.241 1.00 79.56 314 ILE A C 1
ATOM 2546 O O . ILE A 1 314 ? -8.101 3.438 -7.432 1.00 79.56 314 ILE A O 1
ATOM 2550 N N . ILE A 1 315 ? -8.478 2.749 -5.332 1.00 65.31 315 ILE A N 1
ATOM 2551 C CA . ILE A 1 315 ? -9.363 1.620 -5.680 1.00 65.31 315 ILE A CA 1
ATOM 2552 C C . ILE A 1 315 ? -10.832 1.847 -5.293 1.00 65.31 315 ILE A C 1
ATOM 2554 O O . ILE A 1 315 ? -11.719 1.170 -5.815 1.00 65.31 315 ILE A O 1
ATOM 2558 N N . ALA A 1 316 ? -11.101 2.762 -4.362 1.00 63.53 316 ALA A N 1
ATOM 2559 C CA . ALA A 1 316 ? -12.385 2.837 -3.673 1.00 63.53 316 ALA A CA 1
ATOM 2560 C C . ALA A 1 316 ? -13.290 3.963 -4.181 1.00 63.53 316 ALA A C 1
ATOM 2562 O O . ALA A 1 316 ? -12.821 5.016 -4.614 1.00 63.53 316 ALA A O 1
ATOM 2563 N N . ASP A 1 317 ? -14.598 3.726 -4.075 1.00 72.44 317 ASP A N 1
ATOM 2564 C CA . ASP A 1 317 ? -15.628 4.700 -4.422 1.00 72.44 317 ASP A CA 1
ATOM 2565 C C . ASP A 1 317 ? -15.624 5.875 -3.426 1.00 72.44 317 ASP A C 1
ATOM 2567 O O . ASP A 1 317 ? -15.271 5.724 -2.252 1.00 72.44 317 ASP A O 1
ATOM 2571 N N . ASN A 1 318 ? -16.010 7.065 -3.892 1.00 70.62 318 ASN A N 1
ATOM 2572 C CA . ASN A 1 318 ? -15.973 8.270 -3.066 1.00 70.62 318 ASN A CA 1
ATOM 2573 C C . ASN A 1 318 ? -17.003 8.203 -1.922 1.00 70.62 318 ASN A C 1
ATOM 2575 O O . ASN A 1 318 ? -18.159 7.818 -2.124 1.00 70.62 318 ASN A O 1
ATOM 2579 N N . LYS A 1 319 ? -16.600 8.633 -0.721 1.00 73.62 319 LYS A N 1
ATOM 2580 C CA . LYS A 1 319 ? -17.512 8.803 0.415 1.00 73.62 319 LYS A CA 1
ATOM 2581 C C . LYS A 1 319 ? -18.234 10.136 0.237 1.00 73.62 319 LYS A C 1
ATOM 2583 O O . LYS A 1 319 ? -17.602 11.183 0.258 1.00 73.62 319 LYS A O 1
ATOM 2588 N N . LEU A 1 320 ? -19.547 10.084 0.026 1.00 71.94 320 LEU A N 1
ATOM 2589 C CA . LEU A 1 320 ? -20.370 11.260 -0.275 1.00 71.94 320 LEU A CA 1
ATOM 2590 C C . LEU A 1 320 ? -20.445 12.236 0.913 1.00 71.94 320 LEU A C 1
ATOM 2592 O O . LEU A 1 320 ? -19.805 13.280 0.891 1.00 71.94 320 LEU A O 1
ATOM 2596 N N . SER A 1 321 ? -21.197 11.881 1.951 1.00 69.50 321 SER A N 1
ATOM 2597 C CA . SER A 1 321 ? -21.324 12.640 3.199 1.00 69.50 321 SER A CA 1
ATOM 2598 C C . SER A 1 321 ? -20.849 11.794 4.390 1.00 69.50 321 SER A C 1
ATOM 2600 O O . SER A 1 321 ? -20.869 10.559 4.321 1.00 69.50 321 SER A O 1
ATOM 2602 N N . PRO A 1 322 ? -20.423 12.423 5.502 1.00 70.06 322 PRO A N 1
ATOM 2603 C CA . PRO A 1 322 ? -20.031 11.719 6.728 1.00 70.06 322 PRO A CA 1
ATOM 2604 C C . PRO A 1 322 ? -21.231 11.165 7.515 1.00 70.06 322 PRO A C 1
ATOM 2606 O O . PRO A 1 322 ? -21.079 10.269 8.342 1.00 70.06 322 PRO A O 1
ATOM 2609 N N . SER A 1 323 ? -22.426 11.698 7.268 1.00 73.56 323 SER A N 1
ATOM 2610 C CA . SER A 1 323 ? -23.676 11.340 7.937 1.00 73.56 323 SER A CA 1
ATOM 2611 C C . SER A 1 323 ? -24.832 11.316 6.944 1.00 73.56 323 SER A C 1
ATOM 2613 O O . SER A 1 323 ? -24.703 11.809 5.827 1.00 73.56 323 SER A O 1
ATOM 2615 N N . GLY A 1 324 ? -25.964 10.737 7.351 1.00 79.94 324 GLY A N 1
ATOM 2616 C CA . GLY A 1 324 ? -27.188 10.705 6.552 1.00 79.94 324 GLY A CA 1
ATOM 2617 C C . GLY A 1 324 ? -27.669 9.288 6.249 1.00 79.94 324 GLY A C 1
ATOM 2618 O O . GLY A 1 324 ? -27.480 8.362 7.041 1.00 79.94 324 GLY A O 1
ATOM 2619 N N . ILE A 1 325 ? -28.333 9.127 5.106 1.00 82.19 325 ILE A N 1
ATOM 2620 C CA . ILE A 1 325 ? -28.871 7.845 4.644 1.00 82.19 325 ILE A CA 1
ATOM 2621 C C . ILE A 1 325 ? -27.722 6.992 4.106 1.00 82.19 325 ILE A C 1
ATOM 2623 O O . ILE A 1 325 ? -26.993 7.432 3.223 1.00 82.19 325 ILE A O 1
ATOM 2627 N N . LEU A 1 326 ? -27.564 5.771 4.621 1.00 82.25 326 LEU A N 1
ATOM 2628 C CA . LEU A 1 326 ? -26.528 4.848 4.159 1.00 82.25 326 LEU A CA 1
ATOM 2629 C C . LEU A 1 326 ? -26.853 4.326 2.752 1.00 82.25 326 LEU A C 1
ATOM 2631 O O . LEU A 1 326 ? -27.895 3.705 2.539 1.00 82.25 326 LEU A O 1
ATOM 2635 N N . LEU A 1 327 ? -25.917 4.527 1.831 1.00 81.38 327 LEU A N 1
ATOM 2636 C CA . LEU A 1 327 ? -25.919 4.023 0.466 1.00 81.38 327 LEU A CA 1
ATOM 2637 C C . LEU A 1 327 ? -24.644 3.188 0.260 1.00 81.38 327 LEU A C 1
ATOM 2639 O O . LEU A 1 327 ? -23.556 3.757 0.169 1.00 81.38 327 LEU A O 1
ATOM 2643 N N . PRO A 1 328 ? -24.734 1.848 0.239 1.00 78.19 328 PRO A N 1
ATOM 2644 C CA . PRO A 1 328 ? -23.587 1.023 -0.114 1.00 78.19 328 PRO A CA 1
ATOM 2645 C C . PRO A 1 328 ? -23.260 1.190 -1.599 1.00 78.19 328 PRO A C 1
ATOM 2647 O O . PRO A 1 328 ? -24.158 1.167 -2.442 1.00 78.19 328 PRO A O 1
ATOM 2650 N N . SER A 1 329 ? -21.978 1.337 -1.919 1.00 78.75 329 SER A N 1
ATOM 2651 C CA . SER A 1 329 ? -21.510 1.338 -3.303 1.00 78.75 329 SER A CA 1
ATOM 2652 C C . SER A 1 329 ? -21.456 -0.079 -3.890 1.00 78.75 329 SER A C 1
ATOM 2654 O O . SER A 1 329 ? -21.533 -1.075 -3.166 1.00 78.75 329 SER A O 1
ATOM 2656 N N . TYR A 1 330 ? -21.240 -0.184 -5.206 1.00 74.56 330 TYR A N 1
ATOM 2657 C CA . TYR A 1 330 ? -21.053 -1.473 -5.884 1.00 74.56 330 TYR A CA 1
ATOM 2658 C C . TYR A 1 330 ? -19.857 -2.284 -5.372 1.00 74.56 330 TYR A C 1
ATOM 2660 O O . TYR A 1 330 ? -19.866 -3.509 -5.462 1.00 74.56 330 TYR A O 1
ATOM 2668 N N . ARG A 1 331 ? -18.834 -1.618 -4.828 1.00 79.94 331 ARG A N 1
ATOM 2669 C CA . ARG A 1 331 ? -17.671 -2.264 -4.207 1.00 79.94 331 ARG A CA 1
ATOM 2670 C C . ARG A 1 331 ? -17.772 -2.306 -2.690 1.00 79.94 331 ARG A C 1
ATOM 2672 O O . ARG A 1 331 ? -16.748 -2.319 -2.020 1.00 79.94 331 ARG A O 1
ATOM 2679 N N . ASN A 1 332 ? -18.985 -2.312 -2.140 1.00 82.06 332 ASN A N 1
ATOM 2680 C CA . ASN A 1 332 ? -19.237 -2.430 -0.705 1.00 82.06 332 ASN A CA 1
ATOM 2681 C C . ASN A 1 332 ? -18.759 -1.237 0.148 1.00 82.06 332 ASN A C 1
ATOM 2683 O O . ASN A 1 332 ? -18.817 -1.315 1.377 1.00 82.06 332 ASN A O 1
ATOM 2687 N N . GLN A 1 333 ? -18.319 -0.128 -0.460 1.00 83.94 333 GLN A N 1
ATOM 2688 C CA . GLN A 1 333 ? -17.911 1.070 0.275 1.00 83.94 333 GLN A CA 1
ATOM 2689 C C . GLN A 1 333 ? -19.133 1.716 0.929 1.00 83.94 333 GLN A C 1
ATOM 2691 O O . GLN A 1 333 ? -20.153 1.955 0.278 1.00 83.94 333 GLN A O 1
ATOM 2696 N N . ILE A 1 334 ? -19.024 2.042 2.215 1.00 84.75 334 ILE A N 1
ATOM 2697 C CA . ILE A 1 334 ? -20.029 2.852 2.895 1.00 84.75 334 ILE A CA 1
ATOM 2698 C C . ILE A 1 334 ? -19.973 4.291 2.373 1.00 84.75 334 ILE A C 1
ATOM 2700 O O . ILE A 1 334 ? -18.925 4.942 2.396 1.00 84.75 334 ILE A O 1
ATOM 2704 N N . ALA A 1 335 ? -21.114 4.800 1.927 1.00 81.81 335 ALA A N 1
ATOM 2705 C CA . ALA A 1 335 ? -21.323 6.215 1.673 1.00 81.81 335 ALA A CA 1
ATOM 2706 C C . ALA A 1 335 ? -22.598 6.650 2.391 1.00 81.81 335 ALA A C 1
ATOM 2708 O O . ALA A 1 335 ? -23.571 5.898 2.451 1.00 81.81 335 ALA A O 1
ATOM 2709 N N . PHE A 1 336 ? -22.610 7.858 2.944 1.00 81.00 336 PHE A N 1
ATOM 2710 C CA . PHE A 1 336 ? -23.839 8.445 3.462 1.00 81.00 336 PHE A CA 1
ATOM 2711 C C . PHE A 1 336 ? -24.298 9.571 2.550 1.00 81.00 336 PHE A C 1
ATOM 2713 O O . PHE A 1 336 ? -23.481 10.254 1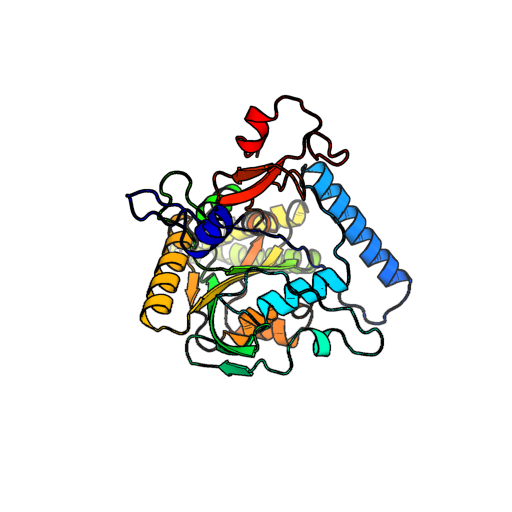.943 1.00 81.00 336 PHE A O 1
ATOM 2720 N N . LEU A 1 337 ? -25.607 9.751 2.445 1.00 77.38 337 LEU A N 1
ATOM 2721 C CA . LEU A 1 337 ? -26.221 10.870 1.753 1.00 77.38 337 LEU A CA 1
ATOM 2722 C C . LEU A 1 337 ? -26.955 11.734 2.770 1.00 77.38 337 LEU A C 1
ATOM 2724 O O . LEU A 1 337 ? -27.981 11.318 3.316 1.00 77.38 337 LEU A O 1
ATOM 2728 N N . ASP A 1 338 ? -26.458 12.946 2.977 1.00 78.69 338 ASP A N 1
ATOM 2729 C CA . ASP A 1 338 ? -27.191 14.010 3.650 1.00 78.69 338 ASP A CA 1
ATOM 2730 C C . ASP A 1 338 ? -27.474 15.124 2.642 1.00 78.69 338 ASP A C 1
ATOM 2732 O O . ASP A 1 338 ? -26.574 15.817 2.178 1.00 78.69 338 ASP A O 1
ATOM 2736 N N . VAL A 1 339 ? -28.750 15.283 2.288 1.00 74.31 339 VAL A N 1
ATOM 2737 C CA . VAL A 1 339 ? -29.218 16.249 1.280 1.00 74.31 339 VAL A CA 1
ATOM 2738 C C . VAL A 1 339 ? -28.975 17.701 1.721 1.00 74.31 339 VAL A C 1
ATOM 2740 O O . VAL A 1 339 ? -28.990 18.607 0.889 1.00 74.31 339 VAL A O 1
ATOM 2743 N N . TYR A 1 340 ? -28.740 17.936 3.014 1.00 72.88 340 TYR A N 1
ATOM 2744 C CA . TYR A 1 340 ? -28.500 19.264 3.578 1.00 72.88 340 TYR A CA 1
ATOM 2745 C C . TYR A 1 340 ? -27.021 19.551 3.856 1.00 72.88 340 TYR A C 1
ATOM 2747 O O . TYR A 1 340 ? -26.691 20.644 4.331 1.00 72.88 340 TYR A O 1
ATOM 2755 N N . ASP A 1 341 ? -26.129 18.604 3.562 1.00 67.94 341 ASP A N 1
ATOM 2756 C CA . ASP A 1 341 ? -24.700 18.786 3.768 1.00 67.94 341 ASP A CA 1
ATOM 2757 C C . ASP A 1 341 ? -24.131 19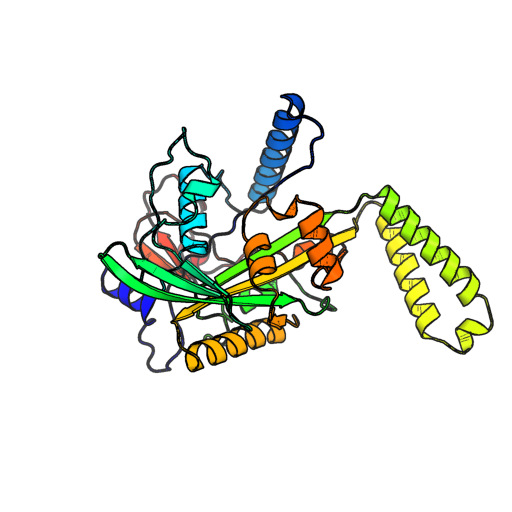.787 2.754 1.00 67.94 341 ASP A C 1
ATOM 2759 O O . ASP A 1 341 ? -24.172 19.602 1.537 1.00 67.94 341 ASP A O 1
ATOM 2763 N N . LYS A 1 342 ? -23.575 20.882 3.276 1.00 64.25 342 LYS A N 1
ATOM 2764 C CA . LYS A 1 342 ? -22.968 21.953 2.473 1.00 64.25 342 LYS A CA 1
ATOM 2765 C C . LYS A 1 342 ? -21.651 21.525 1.826 1.00 64.25 342 LYS A C 1
ATOM 2767 O O . LYS A 1 342 ? -21.193 22.207 0.914 1.00 64.25 342 LYS A O 1
ATOM 2772 N N . ASN A 1 343 ? -21.053 20.435 2.307 1.00 62.38 343 ASN A N 1
ATOM 2773 C CA . ASN A 1 343 ? -19.761 19.926 1.864 1.00 62.38 343 ASN A CA 1
ATOM 2774 C C . ASN A 1 343 ? -19.885 18.746 0.891 1.00 62.38 343 ASN A C 1
ATOM 2776 O O . ASN A 1 343 ? -18.885 18.073 0.643 1.00 62.38 343 ASN A O 1
ATOM 2780 N N . LEU A 1 344 ? -21.078 18.488 0.337 1.00 60.53 344 LEU A N 1
ATOM 2781 C CA . LEU A 1 344 ? -21.269 17.466 -0.691 1.00 60.53 344 LEU A CA 1
ATOM 2782 C C . LEU A 1 344 ? -20.261 17.686 -1.836 1.00 60.53 344 LEU A C 1
ATOM 2784 O O . LEU A 1 344 ? -20.304 18.732 -2.491 1.00 60.53 344 LEU A O 1
ATOM 2788 N N . PRO A 1 345 ? -19.371 16.714 -2.115 1.00 55.56 345 PRO A N 1
ATOM 2789 C CA . PRO A 1 345 ? -18.304 16.883 -3.101 1.00 55.56 345 PRO A CA 1
ATOM 2790 C C . PRO A 1 345 ? -18.834 17.020 -4.536 1.00 55.56 345 PRO A C 1
ATOM 2792 O O . PRO A 1 345 ? -18.108 17.472 -5.413 1.00 55.56 345 PRO A O 1
ATOM 2795 N N . ASN A 1 346 ? -20.107 16.685 -4.780 1.00 51.50 346 ASN A N 1
ATOM 2796 C CA . ASN A 1 346 ? -20.770 16.838 -6.071 1.00 51.50 346 ASN A CA 1
ATOM 2797 C C . ASN A 1 346 ? -21.964 17.801 -5.969 1.00 51.50 346 ASN A C 1
ATOM 2799 O O . ASN A 1 346 ? -22.998 17.468 -5.398 1.00 51.50 346 ASN A O 1
ATOM 2803 N N . THR A 1 347 ? -21.858 18.971 -6.606 1.00 43.06 347 THR A N 1
ATOM 2804 C CA . THR A 1 347 ? -22.938 19.974 -6.755 1.00 43.06 347 THR A CA 1
ATOM 2805 C C . THR A 1 347 ? -23.977 19.600 -7.820 1.00 43.06 347 THR A C 1
ATOM 2807 O O . THR A 1 347 ? -24.872 20.385 -8.138 1.00 43.06 347 THR A O 1
ATOM 2810 N N . ASN A 1 348 ? -23.872 18.403 -8.403 1.00 40.16 348 ASN A N 1
ATOM 2811 C CA . ASN A 1 348 ? -24.722 17.975 -9.500 1.00 40.16 348 ASN A CA 1
ATOM 2812 C C . ASN A 1 348 ? -25.974 17.262 -8.960 1.00 40.16 348 ASN A C 1
ATOM 2814 O O . ASN A 1 348 ? -25.889 16.163 -8.415 1.00 40.16 348 ASN A O 1
ATOM 2818 N N . PHE A 1 349 ? -27.153 17.856 -9.167 1.00 44.47 349 PHE A N 1
ATOM 2819 C CA . PHE A 1 349 ? -28.472 17.338 -8.757 1.00 44.47 349 PHE A CA 1
ATOM 2820 C C . PHE A 1 349 ? -28.876 15.994 -9.418 1.00 44.47 349 PHE A C 1
ATOM 2822 O O . PHE A 1 349 ? -29.975 15.497 -9.182 1.00 44.47 349 PHE A O 1
ATOM 2829 N N . ASN A 1 350 ? -27.983 15.352 -10.182 1.00 40.75 350 ASN A N 1
ATOM 2830 C CA . ASN A 1 350 ? -28.118 13.987 -10.709 1.00 40.75 350 ASN A CA 1
ATOM 2831 C C . ASN A 1 350 ? -27.514 12.936 -9.753 1.00 40.75 350 ASN A C 1
ATOM 2833 O O . ASN A 1 350 ? -26.740 12.063 -10.149 1.00 40.75 350 ASN A O 1
ATOM 2837 N N . TRP A 1 351 ? -27.875 13.003 -8.473 1.00 46.69 351 TRP A N 1
ATOM 2838 C CA . TRP A 1 351 ? -27.354 12.139 -7.403 1.00 46.69 351 TRP A CA 1
ATOM 2839 C C . TRP A 1 351 ? -27.711 10.651 -7.576 1.00 46.69 351 TRP A C 1
ATOM 2841 O O . TRP A 1 351 ? -26.947 9.786 -7.149 1.00 46.69 351 TRP A O 1
ATOM 2851 N N . PHE A 1 352 ? -28.794 10.334 -8.297 1.00 40.53 352 PHE A N 1
ATOM 2852 C CA . PHE A 1 352 ? -29.150 8.952 -8.653 1.00 40.53 352 PHE A CA 1
ATOM 2853 C C . PHE A 1 352 ? -28.113 8.289 -9.582 1.00 40.53 352 PHE A C 1
ATOM 2855 O O . PHE A 1 352 ? -27.998 7.068 -9.610 1.00 40.53 352 PHE A O 1
ATOM 2862 N N . TYR A 1 353 ? -27.321 9.083 -10.312 1.00 36.81 353 TYR A N 1
ATOM 2863 C CA . TYR A 1 353 ? -26.241 8.597 -11.177 1.00 36.81 353 TYR A CA 1
ATOM 2864 C C . TYR A 1 353 ? -24.855 8.661 -10.512 1.00 36.81 353 TYR A C 1
ATOM 2866 O O . TYR A 1 353 ? -23.971 7.907 -10.898 1.00 36.81 353 TYR A O 1
ATOM 2874 N N . GLY A 1 354 ? -24.651 9.507 -9.495 1.00 36.53 354 GLY A N 1
ATOM 2875 C CA . GLY A 1 354 ? -23.346 9.692 -8.837 1.00 36.53 354 GLY A CA 1
ATOM 2876 C C . GLY A 1 354 ? -22.922 8.540 -7.919 1.00 36.53 354 GLY A C 1
ATOM 2877 O O . GLY A 1 354 ? -21.745 8.214 -7.855 1.00 36.53 354 GLY A O 1
ATOM 2878 N N . CYS A 1 355 ? -23.877 7.857 -7.281 1.00 34.16 355 CYS A N 1
ATOM 2879 C CA . CYS A 1 355 ? -23.609 6.597 -6.569 1.00 34.16 355 CYS A CA 1
ATOM 2880 C C . CYS A 1 355 ? -23.324 5.430 -7.545 1.00 34.16 355 CYS A C 1
ATOM 2882 O O . CYS A 1 355 ? -22.833 4.380 -7.145 1.00 34.16 355 CYS A O 1
ATOM 2884 N N . ASN A 1 356 ? -23.615 5.633 -8.838 1.00 35.88 356 ASN A N 1
ATOM 2885 C CA . ASN A 1 356 ? -23.602 4.612 -9.880 1.00 35.88 356 ASN A CA 1
ATOM 2886 C C . ASN A 1 356 ? -22.461 4.741 -10.902 1.00 35.88 356 ASN A C 1
ATOM 2888 O O . ASN A 1 356 ? -22.378 3.922 -11.815 1.00 35.88 356 ASN A O 1
ATOM 2892 N N . ILE A 1 357 ? -21.593 5.751 -10.801 1.00 30.50 357 ILE A N 1
ATOM 2893 C CA . ILE A 1 357 ? -20.577 6.016 -11.823 1.00 30.50 357 ILE A CA 1
ATOM 2894 C C . ILE A 1 357 ? -19.206 6.149 -11.163 1.00 30.50 357 ILE A C 1
ATOM 2896 O O . ILE A 1 357 ? -18.840 7.207 -10.659 1.00 30.50 357 ILE A O 1
ATOM 2900 N N . GLY A 1 358 ? -18.417 5.076 -11.250 1.00 35.62 358 GLY A N 1
ATOM 2901 C CA . GLY A 1 358 ? -16.966 5.203 -11.324 1.00 35.62 358 GLY A CA 1
ATOM 2902 C C . GLY A 1 358 ? -16.638 5.886 -12.647 1.00 35.62 358 GLY A C 1
ATOM 2903 O O . GLY A 1 358 ? -16.725 5.267 -13.709 1.00 35.62 358 GLY A O 1
ATOM 2904 N N . ARG A 1 359 ? -16.366 7.190 -12.602 1.00 27.50 359 ARG A N 1
ATOM 2905 C CA . ARG A 1 359 ? -15.860 7.934 -13.756 1.00 27.50 359 ARG A CA 1
ATOM 2906 C C . ARG A 1 359 ? -14.337 7.918 -13.673 1.00 27.50 359 ARG A C 1
ATOM 2908 O O . ARG A 1 359 ? -13.787 8.311 -12.652 1.00 27.50 359 ARG A O 1
ATOM 2915 N N . TRP A 1 360 ? -13.744 7.348 -14.719 1.00 33.84 360 TRP A N 1
ATOM 2916 C CA . TRP A 1 360 ? -12.315 7.113 -14.918 1.00 33.84 360 TRP A CA 1
ATOM 2917 C C . TRP A 1 360 ? -11.516 8.393 -15.103 1.00 33.84 360 TRP A C 1
ATOM 2919 O O . TRP A 1 360 ? -12.054 9.308 -15.773 1.00 33.84 360 TRP A O 1
#

InterPro domains:
  IPR025955 Type-IV secretion system protein TraC/Conjugative transfer ATPase [PF11130] (3-284)
  IPR053155 F-pilin assembly protein TraC [PTHR38467] (27-352)

pLDDT: mean 84.98, std 12.05, range [27.5, 96.25]

Secondary structure (DSSP, 8-state):
-HHHHHHHHH----SS------B------------SS--HHHHHHHHHHHHHHHHHHHHTT----PPPHHHHHHHHHHHHT--TT--S-------TTS-HHHHHS-TT-EEEE-SS-EEEEEE-TTS-EEEEEEEEEEE-S--SS--GGGHHHHHB-SS-TTSB--S-EEEEEEEEEPPHHHHHHHHHHHHHHHHHHHTSTHHHH-THHHHHHHHHHHHHHHHHHTS--EEEEEEEEEEEEES-HHHHHHHHHHHHHHHHHTT--EEE-TT-HHHHHHHHSTTGGG-HHHHHHHHHTT-EEEEEHHHHHHTS---PPP--BSSSEEEE-TTSBEEEE-TT-TT-S---S-HHHHTT----

Foldseek 3Di:
DVQLLCCQQCNDDDVPSFLHHFDADDDDDFDDDDDPDDDPVVVVVVVVVVVVVCVVCVVVVNDDDDDDLQNLLQVLLCLQQPFSSDPDTRGDDDDPVDDSVVSNYDPQWDWDDDQFWIWIWGQDPVRHIAIKTKWKKWFPAAFPDFFLALLQQQQANLVGSNQHQSFAKDKFKDKDWDDLVVQLVVLVVQLVVLVVCCPDPNCVVPVVSVVSNVVSVVSNVCSVVVVKTKMKMFTMMMGMGGPDDVGVVVSVVSSQRSQVVSRTHMDTCGVCSVLRSLSRRHPSCVDPVSVVVCVVVVRIDMDIPVSSVRSDSPHDQDAFDPDACWDQASSSYTHHDDPPDPVGSDPDPVVVCNSPDPDD

Solvent-accessible surface area (backbone atoms only — not comparable to full-atom values): 20852 Å² total; per-residue (Å²): 110,71,68,58,58,44,18,44,73,78,23,48,94,69,93,74,80,48,71,50,39,55,38,83,84,82,84,84,89,81,88,79,79,94,69,98,68,95,46,72,71,57,53,50,50,54,52,50,52,51,52,52,49,53,52,52,34,49,73,70,72,41,88,80,82,86,81,49,72,43,58,50,42,17,55,42,27,51,69,70,56,49,51,90,86,65,85,72,80,50,85,56,86,76,59,87,93,51,60,69,75,73,64,28,52,57,92,62,51,44,78,47,80,48,65,67,35,34,37,37,33,33,60,48,98,85,75,42,81,48,59,17,29,42,37,31,32,30,43,64,57,85,55,94,69,68,54,39,77,53,50,34,39,32,52,32,23,84,90,43,65,78,40,20,51,88,53,59,69,44,82,31,76,49,81,47,72,56,61,63,71,59,54,43,52,50,30,50,53,51,27,54,61,34,49,68,41,51,80,37,78,60,33,78,79,38,63,64,53,53,54,53,32,52,52,31,45,53,51,34,53,40,42,71,70,62,82,46,46,53,23,39,32,36,48,32,39,35,37,44,43,64,75,44,71,67,61,46,52,52,52,49,53,38,41,41,50,20,34,43,76,59,53,38,49,60,39,74,33,58,79,38,42,67,61,54,54,45,60,62,41,81,71,50,63,76,37,64,71,58,44,49,47,40,51,75,72,55,45,47,45,75,45,44,42,66,60,53,58,25,66,44,86,79,49,74,77,80,64,52,35,99,49,65,51,81,45,71,35,90,72,26,30,60,22,18,51,39,96,82,50,89,73,47,84,65,91,59,92,59,55,87,51,59,73,70,52,91,78,131